Protein 6KAX (pdb70)

Nearest PDB structures (foldseek):
  7e5g-assembly1_A  TM=1.003E+00  e=6.138E-39  Homo sapiens
  6lxa-assembly1_A  TM=9.990E-01  e=8.668E-38  Homo sapiens
  7e5f-assembly1_A  TM=1.001E+00  e=3.038E-37  Homo sapiens
  6kb4-assembly1_A  TM=9.980E-01  e=2.769E-37  Homo sapiens
  2npa-assembly1_A  TM=9.719E-01  e=1.504E-35  Homo sapiens

Secondary structure (DSSP, 8-state):
-HHHHHHHHHHHHHHHHH-S--HHHHHHHHH--PPEEE-SHHHHHHHHHHHSGGGG-SGGGSPPHHHHHHHHHHHHHHHHHHHHHHHHTTSTTTTTS-HHHHHHHHHHHHHHHHHHHHGGGEETTEEEETTTTEEEEHHHHHHSPTTGGGTTHHHHHHHHHHHHT---HHHHHHHHHHHH--TTSTT-S-HHHHHHHHHHHHHHHHHHHHHH-TT-TTHHHHHHHHHHHHHHHHHHHHHHHHHHHHH-TTSPPPHHHHHHHTT--

Structure (mmCIF, N/CA/C/O backbone):
data_6KAX
#
_entry.id   6KAX
#
_cell.length_a   44.632
_cell.length_b   61.535
_cell.length_c   52.996
_cell.angle_alpha   90.00
_cell.angle_beta   106.53
_cell.angle_gamma   90.00
#
_symmetry.space_group_name_H-M   'P 1 21 1'
#
loop_
_entity.id
_entity.type
_entity.pdbx_description
1 polymer 'Peroxisome proliferator-activated receptor alpha'
2 non-polymer GLYCEROL
3 non-polymer 'PALMITIC ACID'
4 water water
#
loop_
_atom_site.group_PDB
_atom_site.id
_atom_site.type_symbol
_atom_site.label_atom_id
_atom_site.label_alt_id
_atom_site.label_comp_id
_atom_site.label_asym_id
_atom_site.label_entity_id
_atom_site.label_seq_id
_atom_site.pdbx_PDB_ins_code
_atom_site.Cartn_x
_atom_site.Cartn_y
_atom_site.Cartn_z
_atom_site.occupancy
_atom_site.B_iso_or_equiv
_atom_site.auth_seq_id
_atom_site.auth_comp_id
_atom_site.auth_asym_id
_atom_site.auth_atom_id
_atom_site.pdbx_PDB_model_num
ATOM 1 N N . THR A 1 5 ? -17.578 0.512 19.680 1.00 40.60 200 THR A N 1
ATOM 2 C CA . THR A 1 5 ? -17.784 1.520 20.716 1.00 46.04 200 THR A CA 1
ATOM 3 C C . THR A 1 5 ? -17.344 2.894 20.220 1.00 47.94 200 THR A C 1
ATOM 4 O O . THR A 1 5 ? -16.507 2.998 19.323 1.00 40.55 200 THR A O 1
ATOM 6 N N . ALA A 1 6 ? -17.916 3.946 20.812 1.00 51.54 201 ALA A N 1
ATOM 7 C CA . ALA A 1 6 ? -17.606 5.303 20.373 1.00 45.10 201 ALA A CA 1
ATOM 8 C C . ALA A 1 6 ? -16.110 5.584 20.437 1.00 35.28 201 ALA A C 1
ATOM 9 O O . ALA A 1 6 ? -15.553 6.212 19.531 1.00 32.10 201 ALA A O 1
ATOM 11 N N . ASP A 1 7 ? -15.437 5.134 21.501 1.00 34.74 202 ASP A N 1
ATOM 12 C CA . ASP A 1 7 ? -14.015 5.435 21.617 1.00 36.26 202 ASP A CA 1
ATOM 13 C C . ASP A 1 7 ? -13.196 4.707 20.553 1.00 30.18 202 ASP A C 1
ATOM 14 O O . ASP A 1 7 ? -12.293 5.298 19.962 1.00 26.04 202 ASP A O 1
ATOM 19 N N . LEU A 1 8 ? -13.523 3.445 20.260 1.00 22.87 203 LEU A N 1
ATOM 20 C CA . LEU A 1 8 ? -12.759 2.693 19.262 1.00 28.06 203 LEU A CA 1
ATOM 21 C C . LEU A 1 8 ? -13.045 3.171 17.836 1.00 31.54 203 LEU A C 1
ATOM 22 O O . LEU A 1 8 ? -12.129 3.253 16.995 1.00 23.76 203 LEU A O 1
ATOM 27 N N . LYS A 1 9 ? -14.313 3.454 17.531 1.00 23.04 204 LYS A N 1
ATOM 28 C CA . LYS A 1 9 ? -14.663 4.004 16.224 1.00 29.14 204 LYS A CA 1
ATOM 29 C C . LYS A 1 9 ? -14.047 5.379 16.028 1.00 25.18 204 LYS A C 1
ATOM 30 O O . LYS A 1 9 ? -13.582 5.720 14.926 1.00 19.87 204 LYS A O 1
ATOM 36 N N . SER A 1 10 ? -14.048 6.192 17.086 1.00 24.47 205 SER A N 1
ATOM 37 C CA . SER A 1 10 ? -13.389 7.486 17.024 1.00 22.94 205 SER A CA 1
ATOM 38 C C . SER A 1 10 ? -11.897 7.329 16.763 1.00 18.56 205 SER A C 1
ATOM 39 O O . SER A 1 10 ? -11.316 8.112 16.006 1.00 18.76 205 SER A O 1
ATOM 42 N N . LEU A 1 11 ? -11.252 6.349 17.405 1.00 17.26 206 LEU A N 1
ATOM 43 C CA . LEU A 1 11 ? -9.822 6.131 17.184 1.00 19.19 206 LEU A CA 1
ATOM 44 C C . LEU A 1 11 ? -9.537 5.756 15.737 1.00 15.48 206 LEU A C 1
ATOM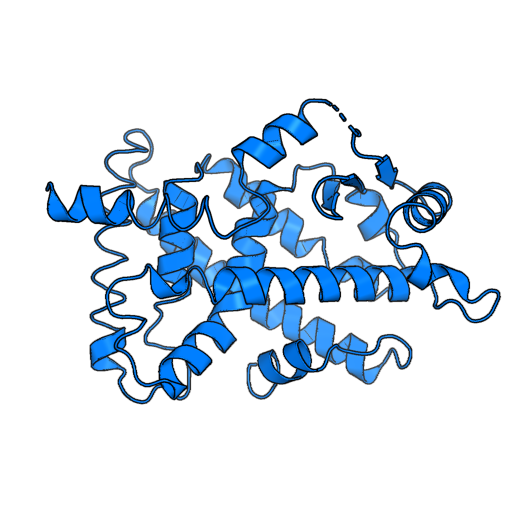 45 O O . LEU A 1 11 ? -8.579 6.262 15.123 1.00 16.04 206 LEU A O 1
ATOM 50 N N . ALA A 1 12 ? -10.369 4.895 15.167 1.00 14.38 207 ALA A N 1
ATOM 51 C CA . ALA A 1 12 ? -10.177 4.533 13.772 1.00 13.65 207 ALA A CA 1
ATOM 52 C C . ALA A 1 12 ? -10.313 5.754 12.881 1.00 13.94 207 ALA A C 1
ATOM 53 O O . ALA A 1 12 ? -9.543 5.915 11.918 1.00 14.12 207 ALA A O 1
ATOM 55 N N . LYS A 1 13 ? -11.298 6.618 13.164 1.00 15.22 208 LYS A N 1
ATOM 56 C CA . LYS A 1 13 ? -11.482 7.838 12.390 1.00 15.19 208 LYS A CA 1
ATOM 57 C C . LYS A 1 13 ? -10.301 8.783 12.550 1.00 15.22 208 LYS A C 1
ATOM 58 O O . LYS A 1 13 ? -9.858 9.393 11.568 1.00 14.86 208 LYS A O 1
ATOM 64 N N A ARG A 1 14 ? -9.800 8.934 13.775 0.50 13.94 209 ARG A N 1
ATOM 65 N N B ARG A 1 14 ? -9.744 8.896 13.756 0.50 13.72 209 ARG A N 1
ATOM 66 C CA A ARG A 1 14 ? -8.603 9.723 14.005 0.50 14.71 209 ARG A CA 1
ATOM 67 C CA B ARG A 1 14 ? -8.592 9.767 13.971 0.50 14.84 209 ARG A CA 1
ATOM 68 C C A ARG A 1 14 ? -7.492 9.275 13.067 0.50 12.43 209 ARG A C 1
ATOM 69 C C B ARG A 1 14 ? -7.377 9.272 13.197 0.50 13.36 209 ARG A C 1
ATOM 70 O O A ARG A 1 14 ? -6.949 10.073 12.298 0.50 12.87 209 ARG A O 1
ATOM 71 O O B ARG A 1 14 ? -6.560 10.066 12.704 0.50 12.87 209 ARG A O 1
ATOM 86 N N A ILE A 1 15 ? -7.143 7.986 13.122 0.50 13.71 210 ILE A N 1
ATOM 87 N N B ILE A 1 15 ? -7.215 7.954 13.132 0.50 13.64 210 ILE A N 1
ATOM 88 C CA A ILE A 1 15 ? -6.005 7.483 12.352 0.50 14.84 210 ILE A CA 1
ATOM 89 C CA B ILE A 1 15 ? -6.114 7.376 12.373 0.50 14.42 210 ILE A CA 1
ATOM 90 C C A ILE A 1 15 ? -6.247 7.638 10.848 0.50 11.94 210 ILE A C 1
ATOM 91 C C B ILE A 1 15 ? -6.285 7.693 10.901 0.50 11.73 210 ILE A C 1
ATOM 92 O O A ILE A 1 15 ? -5.325 7.968 10.089 0.50 11.51 210 ILE A O 1
ATOM 93 O O B ILE A 1 15 ? -5.356 8.157 10.223 0.50 12.20 210 ILE A O 1
ATOM 102 N N . TYR A 1 16 ? -7.478 7.427 10.388 1.00 12.54 211 TYR A N 1
ATOM 103 C CA . TYR A 1 16 ? -7.796 7.703 8.987 1.00 12.78 211 TYR A CA 1
ATOM 104 C C . TYR A 1 16 ? -7.548 9.170 8.633 1.00 12.36 211 TYR A C 1
ATOM 105 O O . TYR A 1 16 ? -6.921 9.487 7.610 1.00 12.62 211 TYR A O 1
ATOM 114 N N . GLU A 1 17 ? -8.035 10.085 9.466 1.00 13.70 212 GLU A N 1
ATOM 115 C CA . GLU A 1 17 ? -7.839 11.505 9.189 1.00 12.71 212 GLU A CA 1
ATOM 116 C C . GLU A 1 17 ? -6.366 11.881 9.205 1.00 13.74 212 GLU A C 1
ATOM 117 O O . GLU A 1 17 ? -5.921 12.674 8.369 1.00 13.94 212 GLU A O 1
ATOM 123 N N . ALA A 1 18 ? -5.578 11.293 10.096 1.00 12.97 213 ALA A N 1
ATOM 124 C CA . ALA A 1 18 ? -4.147 11.568 10.138 1.00 12.98 213 ALA A CA 1
ATOM 125 C C . ALA A 1 18 ? -3.459 11.054 8.877 1.00 12.84 213 ALA A C 1
ATOM 126 O O . ALA A 1 18 ? -2.511 11.672 8.378 1.00 13.60 213 ALA A O 1
ATOM 128 N N A TYR A 1 19 ? -3.934 9.938 8.341 0.50 11.69 214 TYR A N 1
ATOM 129 N N B TYR A 1 19 ? -3.910 9.904 8.365 0.50 11.73 214 TYR A N 1
ATOM 130 C CA A TYR A 1 19 ? -3.386 9.388 7.109 0.50 10.84 214 TYR A CA 1
ATOM 131 C CA B TYR A 1 19 ? -3.397 9.373 7.105 0.50 10.83 214 TYR A CA 1
ATOM 132 C C A TYR A 1 19 ? -3.719 10.292 5.926 0.50 11.62 214 TYR A C 1
ATOM 133 C C B TYR A 1 19 ? -3.691 10.347 5.971 0.50 11.45 214 TYR A C 1
ATOM 134 O O A TYR A 1 19 ? -2.860 10.566 5.076 0.50 11.61 214 TYR A O 1
ATOM 135 O O B TYR A 1 19 ? -2.793 10.711 5.193 0.50 11.67 214 TYR A O 1
ATOM 152 N N . LEU A 1 20 ? -4.958 10.782 5.852 1.00 12.33 215 LEU A N 1
ATOM 153 C CA . LEU A 1 20 ? -5.313 11.692 4.763 1.00 13.74 215 LEU A CA 1
ATOM 154 C C . LEU A 1 20 ? -4.528 12.990 4.836 1.00 13.46 215 LEU A C 1
ATOM 155 O O . LEU A 1 20 ? -4.197 13.579 3.795 1.00 14.46 215 LEU A O 1
ATOM 160 N N A LYS A 1 21 ? -4.254 13.483 6.041 0.50 12.80 216 LYS A N 1
ATOM 161 N N B LYS A 1 21 ? -4.192 13.445 6.041 0.50 12.91 216 LYS A N 1
ATOM 162 C CA A LYS A 1 21 ? -3.497 14.721 6.165 0.50 13.68 216 LYS A CA 1
ATOM 163 C CA B LYS A 1 21 ? -3.511 14.721 6.207 0.50 13.74 216 LYS A CA 1
ATOM 164 C C A LYS A 1 21 ? -2.044 14.532 5.758 0.50 12.00 216 LYS A C 1
ATOM 165 C C B LYS A 1 21 ? -2.005 14.626 6.003 0.50 13.63 216 LYS A C 1
ATOM 166 O O A LYS A 1 21 ? -1.488 15.357 5.029 0.50 11.01 216 LYS A O 1
ATOM 167 O O B LYS A 1 21 ? -1.364 15.633 5.680 0.50 13.21 216 LYS A O 1
ATOM 178 N N . ASN A 1 22 ? -1.412 13.453 6.206 1.00 11.62 217 ASN A N 1
ATOM 179 C CA . ASN A 1 22 ? 0.033 13.355 6.178 1.00 12.47 217 ASN A CA 1
ATOM 180 C C . ASN A 1 22 ? 0.631 12.698 4.951 1.00 11.05 217 ASN A C 1
ATOM 181 O O . ASN A 1 22 ? 1.818 12.905 4.713 1.00 13.47 217 ASN A O 1
ATOM 186 N N . PHE A 1 23 ? -0.129 11.937 4.176 1.00 10.50 218 PHE A N 1
ATOM 187 C CA . PHE A 1 23 ? 0.419 11.303 2.980 1.00 10.20 218 PHE A CA 1
ATOM 188 C C . PHE A 1 23 ? -0.020 12.090 1.760 1.00 11.34 218 PHE A C 1
ATOM 189 O O . PHE A 1 23 ? -1.203 12.377 1.596 1.00 11.53 218 PHE A O 1
ATOM 197 N N . ASN A 1 24 ? 0.932 12.390 0.871 1.00 10.43 219 ASN A N 1
ATOM 198 C CA . ASN A 1 24 ? 0.596 13.172 -0.318 1.00 10.04 219 ASN A CA 1
ATOM 199 C C . ASN A 1 24 ? -0.294 12.374 -1.239 1.00 11.88 219 ASN A C 1
ATOM 200 O O . ASN A 1 24 ? -1.077 12.951 -2.000 1.00 12.41 219 ASN A O 1
ATOM 205 N N . MET A 1 25 ? -0.167 11.048 -1.191 1.00 12.09 220 MET A N 1
ATOM 206 C CA . MET A 1 25 ? -0.921 10.146 -2.036 1.00 12.38 220 MET A CA 1
ATOM 207 C C . MET A 1 25 ? -1.843 9.317 -1.162 1.00 12.77 220 MET A C 1
ATOM 208 O O . MET A 1 25 ? -1.475 8.889 -0.053 1.00 14.73 220 MET A O 1
ATOM 213 N N . ASN A 1 26 ? -3.059 9.156 -1.626 1.00 14.34 221 ASN A N 1
ATOM 214 C CA . ASN A 1 26 ? -3.995 8.245 -0.994 1.00 15.78 221 ASN A CA 1
ATOM 215 C C . ASN A 1 26 ? -4.668 7.477 -2.112 1.00 13.59 221 ASN A C 1
ATOM 216 O O . ASN A 1 26 ? -4.483 7.773 -3.300 1.00 13.76 221 ASN A O 1
ATOM 221 N N . LYS A 1 27 ? -5.434 6.453 -1.735 1.00 13.38 222 LYS A N 1
ATOM 222 C CA . LYS A 1 27 ? -5.893 5.517 -2.748 1.00 12.65 222 LYS A CA 1
ATOM 223 C C . LYS A 1 27 ? -6.950 6.139 -3.647 1.00 11.61 222 LYS A C 1
ATOM 224 O O . LYS A 1 27 ? -6.968 5.878 -4.856 1.00 12.67 222 LYS A O 1
ATOM 230 N N . VAL A 1 28 ? -7.818 6.983 -3.085 1.00 13.18 223 VAL A N 1
ATOM 231 C CA . VAL A 1 28 ? -8.770 7.722 -3.916 1.00 16.31 223 VAL A CA 1
ATOM 232 C C . VAL A 1 28 ? -8.037 8.634 -4.901 1.00 12.63 223 VAL A C 1
ATOM 233 O O . VAL A 1 28 ? -8.338 8.642 -6.099 1.00 15.53 223 VAL A O 1
ATOM 237 N N . LYS A 1 29 ? -7.084 9.430 -4.410 1.00 13.14 224 LYS A N 1
ATOM 238 C CA . LYS A 1 29 ? -6.359 10.342 -5.290 1.00 13.10 224 LYS A CA 1
ATOM 239 C C . LYS A 1 29 ? -5.674 9.560 -6.404 1.00 14.02 224 LYS A C 1
ATOM 240 O O . LYS A 1 29 ? -5.659 9.991 -7.564 1.00 14.53 224 LYS A O 1
ATOM 246 N N . ALA A 1 30 ? -5.080 8.408 -6.063 1.00 12.14 225 ALA A N 1
ATOM 247 C CA . ALA A 1 30 ? -4.382 7.577 -7.041 1.00 11.95 225 ALA A CA 1
ATOM 248 C C . ALA A 1 30 ? -5.344 7.025 -8.076 1.00 13.30 225 ALA A C 1
ATOM 249 O O . ALA A 1 30 ? -5.041 7.011 -9.280 1.00 14.62 225 ALA A O 1
ATOM 251 N N . ARG A 1 31 ? -6.495 6.534 -7.628 1.00 14.68 226 ARG A N 1
ATOM 252 C CA . ARG A 1 31 ? -7.465 5.979 -8.567 1.00 15.68 226 ARG A CA 1
ATOM 253 C C . ARG A 1 31 ? -8.012 7.035 -9.519 1.00 15.43 226 ARG A C 1
ATOM 254 O O . ARG A 1 31 ? -8.242 6.746 -10.701 1.00 18.07 226 ARG A O 1
ATOM 262 N N . VAL A 1 32 ? -8.233 8.260 -9.044 1.00 16.07 227 VAL A N 1
ATOM 263 C CA . VAL A 1 32 ? -8.692 9.306 -9.956 1.00 18.63 227 VAL A CA 1
ATOM 264 C C . VAL A 1 32 ? -7.680 9.503 -11.074 1.00 17.53 227 VAL A C 1
ATOM 265 O O . VAL A 1 32 ? -8.041 9.579 -12.258 1.00 20.53 227 VAL A O 1
ATOM 269 N N . ILE A 1 33 ? -6.392 9.530 -10.731 1.00 16.46 228 ILE A N 1
ATOM 270 C CA . ILE A 1 33 ? -5.358 9.722 -11.740 1.00 16.50 228 ILE A CA 1
ATOM 271 C C . ILE A 1 33 ? -5.301 8.528 -12.677 1.00 17.79 228 ILE A C 1
ATOM 272 O O . ILE A 1 33 ? -5.244 8.682 -13.902 1.00 19.55 228 ILE A O 1
ATOM 277 N N . LEU A 1 34 ? -5.270 7.322 -12.117 1.00 17.51 229 LEU A N 1
ATOM 278 C CA . LEU A 1 34 ? -5.144 6.102 -12.900 1.00 17.89 229 LEU A CA 1
ATOM 279 C C . LEU A 1 34 ? -6.326 5.887 -13.834 1.00 23.44 229 LEU A C 1
ATOM 280 O O . LEU A 1 34 ? -6.169 5.216 -14.862 1.00 26.85 229 LEU A O 1
ATOM 285 N N . SER A 1 35 ? -7.489 6.462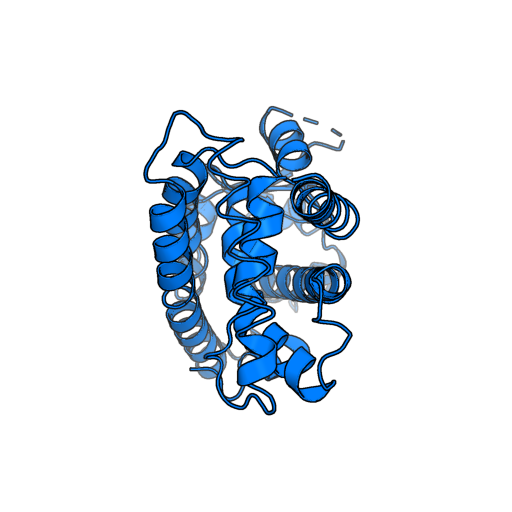 -13.526 1.00 21.95 230 SER A N 1
ATOM 286 C CA . SER A 1 35 ? -8.660 6.295 -14.381 1.00 26.27 230 SER A CA 1
ATOM 287 C C . SER A 1 35 ? -8.557 7.109 -15.662 1.00 34.86 230 SER A C 1
ATOM 288 O O . SER A 1 35 ? -9.257 6.804 -16.634 1.00 40.10 230 SER A O 1
ATOM 291 N N . GLY A 1 36 ? -7.709 8.132 -15.685 1.00 33.39 231 GLY A N 1
ATOM 292 C CA . GLY A 1 36 ? -7.620 9.028 -16.822 1.00 35.01 231 GLY A CA 1
ATOM 293 C C . GLY A 1 36 ? -8.584 10.190 -16.696 1.00 39.89 231 GLY A C 1
ATOM 294 O O . GLY A 1 36 ? -9.155 10.642 -17.687 1.00 51.66 231 GLY A O 1
ATOM 295 N N . ASN A 1 41 ? -3.023 18.482 -15.466 1.00 37.53 236 ASN A N 1
ATOM 296 C CA . ASN A 1 41 ? -1.695 17.876 -15.372 1.00 40.08 236 ASN A CA 1
ATOM 297 C C . ASN A 1 41 ? -1.768 16.345 -15.323 1.00 36.94 236 ASN A C 1
ATOM 298 O O . ASN A 1 41 ? -1.429 15.728 -14.310 1.00 36.58 236 ASN A O 1
ATOM 300 N N . PRO A 1 42 ? -2.201 15.734 -16.421 1.00 28.82 237 PRO A N 1
ATOM 301 C CA . PRO A 1 42 ? -2.279 14.266 -16.482 1.00 36.27 237 PRO A CA 1
ATOM 302 C C . PRO A 1 42 ? -0.894 13.650 -16.392 1.00 26.71 237 PRO A C 1
ATOM 303 O O . PRO A 1 42 ? 0.116 14.333 -16.635 1.00 26.73 237 PRO A O 1
ATOM 307 N N . PRO A 1 43 ? -0.798 12.369 -16.030 1.00 23.54 238 PRO A N 1
ATOM 308 C CA . PRO A 1 43 ? 0.519 11.763 -15.838 1.00 19.63 238 PRO A CA 1
ATOM 309 C C . PRO A 1 43 ? 1.194 11.470 -17.163 1.00 19.05 238 PRO A C 1
ATOM 310 O O . PRO A 1 43 ? 0.585 10.966 -18.110 1.00 26.62 238 PRO A O 1
ATOM 314 N N . PHE A 1 44 ? 2.470 11.781 -17.210 1.00 16.77 239 PHE A N 1
ATOM 315 C CA . PHE A 1 44 ? 3.252 11.439 -18.376 1.00 15.55 239 PHE A CA 1
ATOM 316 C C . PHE A 1 44 ? 3.634 9.959 -18.316 1.00 14.05 239 PHE A C 1
ATOM 317 O O . PHE A 1 44 ? 4.101 9.468 -17.273 1.00 13.47 239 PHE A O 1
ATOM 325 N N . VAL A 1 45 ? 3.427 9.243 -19.413 1.00 13.38 240 VAL A N 1
ATOM 326 C CA . VAL A 1 45 ? 3.658 7.804 -19.457 1.00 13.76 240 VAL A CA 1
ATOM 327 C C . VAL A 1 45 ? 5.112 7.530 -19.823 1.00 10.84 240 VAL A C 1
ATOM 328 O O . VAL A 1 45 ? 5.605 7.983 -20.867 1.00 13.33 240 VAL A O 1
ATOM 332 N N . ILE A 1 46 ? 5.793 6.787 -18.968 1.00 11.52 241 ILE A N 1
ATOM 333 C CA . ILE A 1 46 ? 7.182 6.398 -19.136 1.00 11.89 241 ILE A CA 1
ATOM 334 C C . ILE A 1 46 ? 7.154 4.916 -19.445 1.00 10.49 241 ILE A C 1
ATOM 335 O O . ILE A 1 46 ? 6.913 4.079 -18.557 1.00 10.79 241 ILE A O 1
ATOM 340 N N . HIS A 1 47 ? 7.401 4.575 -20.720 1.00 11.65 242 HIS A N 1
ATOM 341 C CA . HIS A 1 47 ? 7.324 3.194 -21.158 1.00 12.50 242 HIS A CA 1
ATOM 342 C C . HIS A 1 47 ? 8.583 2.743 -21.879 1.00 11.99 242 HIS A C 1
ATOM 343 O O . HIS A 1 47 ? 8.649 1.581 -22.289 1.00 12.47 242 HIS A O 1
ATOM 350 N N . ASP A 1 48 ? 9.560 3.621 -22.060 1.00 11.43 243 ASP A N 1
ATOM 351 C CA . ASP A 1 48 ? 10.773 3.308 -22.808 1.00 11.03 243 ASP A CA 1
ATOM 352 C C . ASP A 1 48 ? 11.787 4.398 -22.483 1.00 10.64 243 ASP A C 1
ATOM 353 O O . ASP A 1 48 ? 11.497 5.331 -21.732 1.00 11.53 243 ASP A O 1
ATOM 358 N N A MET A 1 49 ? 12.992 4.302 -23.059 0.50 12.03 244 MET A N 1
ATOM 359 N N B MET A 1 49 ? 12.967 4.295 -23.087 0.50 12.08 244 MET A N 1
ATOM 360 C CA A MET A 1 49 ? 14.034 5.263 -22.697 0.50 12.70 244 MET A CA 1
ATOM 361 C CA B MET A 1 49 ? 14.043 5.216 -22.762 0.50 12.71 244 MET A CA 1
ATOM 362 C C A MET A 1 49 ? 13.721 6.667 -23.204 0.50 12.71 244 MET A C 1
ATOM 363 C C B MET A 1 49 ? 13.721 6.636 -23.209 0.50 12.67 244 MET A C 1
ATOM 364 O O A MET A 1 49 ? 13.999 7.655 -22.515 0.50 12.88 244 MET A O 1
ATOM 365 O O B MET A 1 49 ? 13.979 7.597 -22.477 0.50 12.98 244 MET A O 1
ATOM 374 N N . GLU A 1 50 ? 13.166 6.793 -24.411 1.00 12.40 245 GLU A N 1
ATOM 375 C CA . GLU A 1 50 ? 12.794 8.119 -24.887 1.00 12.58 245 GLU A CA 1
ATOM 376 C C . GLU A 1 50 ? 11.867 8.813 -23.896 1.00 10.83 245 GLU A C 1
ATOM 377 O O . GLU A 1 50 ? 12.059 9.987 -23.571 1.00 11.62 245 GLU A O 1
ATOM 383 N N . THR A 1 51 ? 10.793 8.127 -23.512 1.00 10.73 246 THR A N 1
ATOM 384 C CA . THR A 1 51 ? 9.819 8.740 -22.608 1.00 11.36 246 THR A CA 1
ATOM 385 C C . THR A 1 51 ? 10.361 8.912 -21.194 1.00 10.98 246 THR A C 1
ATOM 386 O O . THR A 1 51 ? 9.999 9.894 -20.528 1.00 12.08 246 THR A O 1
ATOM 390 N N . LEU A 1 52 ? 11.230 8.019 -20.713 1.00 10.63 247 LEU A N 1
ATOM 391 C CA . LEU A 1 52 ? 11.915 8.301 -19.451 1.00 11.87 247 LEU A CA 1
ATOM 392 C C . LEU A 1 52 ? 12.644 9.632 -19.536 1.00 10.97 247 LEU A C 1
ATOM 393 O O . LEU A 1 52 ? 12.512 10.501 -18.654 1.00 11.83 247 LEU A O 1
ATOM 398 N N . CYS A 1 53 ? 13.414 9.824 -20.617 1.00 11.92 248 CYS A N 1
ATOM 399 C CA . CYS A 1 53 ? 14.258 11.015 -20.697 1.00 12.07 248 CYS A CA 1
ATOM 400 C C . CYS A 1 53 ? 13.424 12.281 -20.855 1.00 11.24 248 CYS A C 1
ATOM 401 O O . CYS A 1 53 ? 13.752 13.318 -20.260 1.00 13.45 248 CYS A O 1
ATOM 404 N N . MET A 1 54 ? 12.319 12.208 -21.589 1.00 12.14 249 MET A N 1
ATOM 405 C CA . MET A 1 54 ? 11.396 13.341 -21.664 1.00 13.23 249 MET A CA 1
ATOM 406 C C . MET A 1 54 ? 10.804 13.665 -20.294 1.00 13.27 249 MET A C 1
ATOM 407 O O . MET A 1 54 ? 10.707 14.838 -19.905 1.00 14.55 249 MET A O 1
ATOM 412 N N . ALA A 1 55 ? 10.341 12.637 -19.566 1.00 12.67 250 ALA A N 1
ATOM 413 C CA . ALA A 1 55 ? 9.753 12.860 -18.246 1.00 11.85 250 ALA A CA 1
ATOM 414 C C . ALA A 1 55 ? 10.769 13.480 -17.308 1.00 11.79 250 ALA A C 1
ATOM 415 O O . ALA A 1 55 ? 10.426 14.391 -16.532 1.00 14.27 250 ALA A O 1
ATOM 417 N N . GLU A 1 56 ? 12.014 13.003 -17.330 1.00 12.16 251 GLU A N 1
ATOM 418 C CA . GLU A 1 56 ? 13.030 13.561 -16.446 1.00 12.65 251 GLU A CA 1
ATOM 419 C C . GLU A 1 56 ? 13.251 15.044 -16.702 1.00 13.65 251 GLU A C 1
ATOM 420 O O . GLU A 1 56 ? 13.402 15.836 -15.757 1.00 13.26 251 GLU A O 1
ATOM 426 N N A LYS A 1 57 ? 13.308 15.440 -17.976 0.50 12.77 252 LYS A N 1
ATOM 427 N N B LYS A 1 57 ? 13.281 15.447 -17.974 0.50 12.75 252 LYS A N 1
ATOM 428 C CA A LYS A 1 57 ? 13.543 16.845 -18.296 0.50 15.75 252 LYS A CA 1
ATOM 429 C CA B LYS A 1 57 ? 13.548 16.848 -18.290 0.50 15.74 252 LYS A CA 1
ATOM 430 C C A LYS A 1 57 ? 12.453 17.736 -17.727 0.50 15.40 252 LYS A C 1
ATOM 431 C C B LYS A 1 57 ? 12.435 17.762 -17.805 0.50 15.41 252 LYS A C 1
ATOM 432 O O A LYS A 1 57 ? 12.725 18.882 -17.348 0.50 18.71 252 LYS A O 1
ATOM 433 O O B LYS A 1 57 ? 12.675 18.952 -17.569 0.50 17.93 252 LYS A O 1
ATOM 444 N N . THR A 1 58 ? 11.218 17.241 -17.660 1.00 13.79 253 THR A N 1
ATOM 445 C CA . THR A 1 58 ? 10.143 18.055 -17.114 1.00 15.74 253 THR A CA 1
ATOM 446 C C . THR A 1 58 ? 10.015 17.909 -15.610 1.00 15.19 253 THR A C 1
ATOM 447 O O . THR A 1 58 ? 9.798 18.908 -14.907 1.00 17.28 253 THR A O 1
ATOM 451 N N . LEU A 1 59 ? 10.131 16.697 -15.082 1.00 14.06 254 LEU A N 1
ATOM 452 C CA . LEU A 1 59 ? 9.757 16.434 -13.694 1.00 12.49 254 LEU A CA 1
ATOM 453 C C . LEU A 1 59 ? 10.913 16.407 -12.713 1.00 13.70 254 LEU A C 1
ATOM 454 O O . LEU A 1 59 ? 10.674 16.646 -11.523 1.00 15.10 254 LEU A O 1
ATOM 459 N N . VAL A 1 60 ? 12.132 16.083 -13.152 1.00 13.45 255 VAL A N 1
ATOM 460 C CA . VAL A 1 60 ? 13.302 16.045 -12.273 1.00 13.17 255 VAL A CA 1
ATOM 461 C C . VAL A 1 60 ? 14.462 16.711 -13.006 1.00 14.94 255 VAL A C 1
ATOM 462 O O . VAL A 1 60 ? 15.547 16.133 -13.151 1.00 15.38 255 VAL A O 1
ATOM 466 N N . ALA A 1 61 ? 14.229 17.936 -13.482 1.00 16.16 256 ALA A N 1
ATOM 467 C CA . ALA A 1 61 ? 15.136 18.558 -14.442 1.00 17.59 256 ALA A CA 1
ATOM 468 C C . ALA A 1 61 ? 16.579 18.598 -13.947 1.00 17.78 256 ALA A C 1
ATOM 469 O O . ALA A 1 61 ? 17.516 18.376 -14.723 1.00 18.21 256 ALA A O 1
ATOM 471 N N . LYS A 1 62 ? 16.784 18.892 -12.661 1.00 19.82 257 LYS A N 1
ATOM 472 C CA . LYS A 1 62 ? 18.152 19.019 -12.159 1.00 25.38 257 LYS A CA 1
ATOM 473 C C . LYS A 1 62 ? 18.937 17.725 -12.319 1.00 21.95 257 LYS A C 1
ATOM 474 O O . LYS A 1 62 ? 20.154 17.751 -12.544 1.00 24.96 257 LYS A O 1
ATOM 480 N N . LEU A 1 63 ? 18.262 16.583 -12.216 1.00 22.40 258 LEU A N 1
ATOM 481 C CA . LEU A 1 63 ? 18.950 15.306 -12.280 1.00 19.03 258 LEU A CA 1
ATOM 482 C C . LEU A 1 63 ? 19.529 15.019 -13.658 1.00 20.46 258 LEU A C 1
ATOM 483 O O . LEU A 1 63 ? 20.453 14.203 -13.786 1.00 20.58 258 LEU A O 1
ATOM 488 N N . VAL A 1 64 ? 19.019 15.663 -14.698 1.00 20.55 259 VAL A N 1
ATOM 489 C CA . VAL A 1 64 ? 19.489 15.400 -16.050 1.00 20.59 259 VAL A CA 1
ATOM 490 C C . VAL A 1 64 ? 20.124 16.637 -16.691 1.00 24.37 259 VAL A C 1
ATOM 491 O O . VAL A 1 64 ? 20.285 16.701 -17.910 1.00 22.27 259 VAL A O 1
ATOM 495 N N . ALA A 1 65 ? 20.514 17.610 -15.871 1.00 23.87 260 ALA A N 1
ATOM 496 C CA . ALA A 1 65 ? 21.062 18.865 -16.367 1.00 25.52 260 ALA A CA 1
ATOM 497 C C . ALA A 1 65 ? 22.587 18.863 -16.429 1.00 30.09 260 ALA A C 1
ATOM 498 O O . ALA A 1 65 ? 23.194 19.935 -16.547 1.00 32.18 260 ALA A O 1
ATOM 500 N N . ASN A 1 66 ? 23.214 17.689 -16.380 1.00 33.12 261 ASN A N 1
ATOM 501 C CA . ASN A 1 66 ? 24.661 17.568 -16.239 1.00 32.33 261 ASN A CA 1
ATOM 502 C C . ASN A 1 66 ? 25.357 17.133 -17.523 1.00 29.23 261 ASN A C 1
ATOM 503 O O . ASN A 1 66 ? 26.545 16.802 -17.486 1.00 38.30 261 ASN A O 1
ATOM 508 N N . GLY A 1 67 ? 24.652 17.107 -18.651 1.00 36.36 262 GLY A N 1
ATOM 509 C CA . GLY A 1 67 ? 25.309 16.756 -19.902 1.00 30.34 262 GLY A CA 1
ATOM 510 C C . GLY A 1 67 ? 25.824 15.331 -19.888 1.00 44.74 262 GLY A C 1
ATOM 511 O O . GLY A 1 67 ? 25.188 14.416 -19.352 1.00 39.95 262 GLY A O 1
ATOM 512 N N . ILE A 1 68 ? 26.999 15.131 -20.492 1.00 45.74 263 ILE A N 1
ATOM 513 C CA . ILE A 1 68 ? 27.620 13.814 -20.519 1.00 33.67 263 ILE A CA 1
ATOM 514 C C . ILE A 1 68 ? 27.945 13.294 -19.125 1.00 35.82 263 ILE A C 1
ATOM 515 O O . ILE A 1 68 ? 28.302 12.122 -18.977 1.00 40.81 263 ILE A O 1
ATOM 517 N N . GLN A 1 69 ? 27.828 14.139 -18.101 1.00 36.04 264 GLN A N 1
ATOM 518 C CA . GLN A 1 69 ? 28.048 13.753 -16.712 1.00 36.75 264 GLN A CA 1
ATOM 519 C C . GLN A 1 69 ? 26.795 13.203 -16.033 1.00 34.30 264 GLN A C 1
ATOM 520 O O . GLN A 1 69 ? 26.876 12.774 -14.877 1.00 30.52 264 GLN A O 1
ATOM 523 N N . ASN A 1 70 ? 25.644 13.227 -16.701 1.00 30.39 265 ASN A N 1
ATOM 524 C CA . ASN A 1 70 ? 24.464 12.570 -16.153 1.00 24.13 265 ASN A CA 1
ATOM 525 C C . ASN A 1 70 ? 24.773 11.103 -15.863 1.00 27.30 265 ASN A C 1
ATOM 526 O O . ASN A 1 70 ? 25.574 10.463 -16.552 1.00 25.52 265 ASN A O 1
ATOM 531 N N . LYS A 1 71 ? 24.133 10.570 -14.828 1.00 23.73 266 LYS A N 1
ATOM 532 C CA . LYS A 1 71 ? 24.296 9.159 -14.521 1.00 20.83 266 LYS A CA 1
ATOM 533 C C . LYS A 1 71 ? 23.510 8.305 -15.514 1.00 17.93 266 LYS A C 1
ATOM 534 O O . LYS A 1 71 ? 22.629 8.788 -16.225 1.00 19.62 266 LYS A O 1
ATOM 540 N N . GLU A 1 72 ? 23.852 7.017 -15.552 1.00 16.50 267 GLU A N 1
ATOM 541 C CA . GLU A 1 72 ? 23.128 6.017 -16.329 1.00 19.09 267 GLU A CA 1
ATOM 542 C C . GLU A 1 72 ? 21.647 6.033 -15.957 1.00 14.07 267 GLU A C 1
ATOM 543 O O . GLU A 1 72 ? 21.282 6.257 -14.801 1.00 13.88 267 GLU A O 1
ATOM 549 N N . ALA A 1 73 ? 20.777 5.753 -16.936 1.00 13.65 268 ALA A N 1
ATOM 550 C CA . ALA A 1 73 ? 19.330 5.817 -16.708 1.00 12.64 268 ALA A CA 1
ATOM 551 C C . ALA A 1 73 ? 18.917 5.021 -15.470 1.00 13.05 268 ALA A C 1
ATOM 552 O O . ALA A 1 73 ? 18.136 5.499 -14.638 1.00 12.01 268 ALA A O 1
ATOM 554 N N . GLU A 1 74 ? 19.438 3.801 -15.337 1.00 11.88 269 GLU A N 1
ATOM 555 C CA . GLU A 1 74 ? 19.055 2.943 -14.229 1.00 12.09 269 GLU A CA 1
ATOM 556 C C . GLU A 1 74 ? 19.428 3.571 -12.896 1.00 10.97 269 GLU A C 1
ATOM 557 O O . GLU A 1 74 ? 18.697 3.434 -11.899 1.00 12.28 269 GLU A O 1
ATOM 563 N N . VAL A 1 75 ? 20.586 4.228 -12.840 1.00 13.33 270 VAL A N 1
ATOM 564 C CA . VAL A 1 75 ? 21.014 4.899 -11.620 1.00 12.64 270 VAL A CA 1
ATOM 565 C C . VAL A 1 75 ? 20.136 6.109 -11.318 1.00 12.91 270 VAL A C 1
ATOM 566 O O . VAL A 1 75 ? 19.764 6.342 -10.165 1.00 12.60 270 VAL A O 1
ATOM 570 N N . ARG A 1 76 ? 19.803 6.908 -12.330 1.00 12.12 271 ARG A N 1
ATOM 571 C CA . ARG A 1 76 ? 18.849 7.999 -12.141 1.00 12.79 271 ARG A CA 1
ATOM 572 C C . ARG A 1 76 ? 17.525 7.484 -11.598 1.00 11.92 271 ARG A C 1
ATOM 573 O O . ARG A 1 76 ? 16.953 8.072 -10.674 1.00 11.89 271 ARG A O 1
ATOM 581 N N . ILE A 1 77 ? 17.030 6.378 -12.148 1.00 11.17 272 ILE A N 1
ATOM 582 C CA . ILE A 1 77 ? 15.765 5.820 -11.686 1.00 11.18 272 ILE A CA 1
ATOM 583 C C . ILE A 1 77 ? 15.884 5.413 -10.228 1.00 11.50 272 ILE A C 1
ATOM 584 O O . ILE A 1 77 ? 15.020 5.728 -9.405 1.00 10.97 272 ILE A O 1
ATOM 589 N N . PHE A 1 78 ? 16.969 4.725 -9.877 1.00 10.78 273 PHE A N 1
ATOM 590 C CA . PHE A 1 78 ? 17.140 4.313 -8.485 1.00 11.95 273 PHE A CA 1
ATOM 591 C C . PHE A 1 78 ? 17.236 5.523 -7.556 1.00 11.61 273 PHE A C 1
ATOM 592 O O . PHE A 1 78 ? 16.729 5.497 -6.420 1.00 11.62 273 PHE A O 1
ATOM 600 N N . HIS A 1 79 ? 17.873 6.604 -8.019 1.00 11.77 274 HIS A N 1
ATOM 601 C CA . HIS A 1 79 ? 17.921 7.815 -7.218 1.00 12.22 274 HIS A CA 1
ATOM 602 C C . HIS A 1 79 ? 16.520 8.351 -6.964 1.00 12.02 274 HIS A C 1
ATOM 603 O O . HIS A 1 79 ? 16.188 8.758 -5.837 1.00 12.00 274 HIS A O 1
ATOM 610 N N . CYS A 1 80 ? 15.672 8.358 -7.996 1.00 11.15 275 CYS A N 1
ATOM 611 C CA . CYS A 1 80 ? 14.305 8.817 -7.824 1.00 10.89 275 CYS A CA 1
ATOM 612 C C . CYS A 1 80 ? 13.518 7.899 -6.914 1.00 10.01 275 CYS A C 1
ATOM 613 O O . CYS A 1 80 ? 12.661 8.370 -6.156 1.00 11.19 275 CYS A O 1
ATOM 616 N N . CYS A 1 81 ? 13.777 6.588 -6.983 1.00 10.62 276 CYS A N 1
ATOM 617 C CA . CYS A 1 81 ? 13.161 5.668 -6.024 1.00 10.65 276 CYS A CA 1
ATOM 618 C C . CYS A 1 81 ? 13.508 6.074 -4.597 1.00 9.58 276 CYS A C 1
ATOM 619 O O . CYS A 1 81 ? 12.651 6.113 -3.710 1.00 10.53 276 CYS A O 1
ATOM 622 N N . GLN A 1 82 ? 14.788 6.346 -4.356 1.00 10.49 277 GLN A N 1
ATOM 623 C CA . GLN A 1 82 ? 15.235 6.685 -3.010 1.00 12.21 277 GLN A CA 1
ATOM 624 C C . GLN A 1 82 ? 14.656 8.004 -2.553 1.00 10.85 277 GLN A C 1
ATOM 625 O O . GLN A 1 82 ? 14.255 8.141 -1.390 1.00 12.26 277 GLN A O 1
ATOM 631 N N . CYS A 1 83 ? 14.603 9.000 -3.441 1.00 12.08 278 CYS A N 1
ATOM 632 C CA . CYS A 1 83 ? 14.004 10.262 -3.036 1.00 11.73 278 CYS A CA 1
ATOM 633 C C . CYS A 1 83 ? 12.563 10.079 -2.637 1.00 12.07 278 CYS A C 1
ATOM 634 O O . CYS A 1 83 ? 12.093 10.703 -1.678 1.00 12.82 278 CYS A O 1
ATOM 637 N N . THR A 1 84 ? 11.836 9.220 -3.347 1.00 11.38 279 THR A N 1
ATOM 638 C CA . THR A 1 84 ? 10.464 8.932 -2.987 1.00 11.85 279 THR A CA 1
ATOM 639 C C . THR A 1 84 ? 10.409 8.314 -1.595 1.00 11.73 279 THR A C 1
ATOM 640 O O . THR A 1 84 ? 9.592 8.716 -0.756 1.00 12.56 279 THR A O 1
ATOM 644 N N . SER A 1 85 ? 11.304 7.370 -1.303 1.00 10.39 280 SER A N 1
ATOM 645 C CA . SER A 1 85 ? 11.291 6.742 0.016 1.00 10.81 280 SER A CA 1
ATOM 646 C C . SER A 1 85 ? 11.592 7.749 1.114 1.00 9.73 280 SER A C 1
ATOM 647 O O . SER A 1 85 ? 10.939 7.742 2.161 1.00 11.09 280 SER A O 1
ATOM 650 N N . VAL A 1 86 ? 12.584 8.614 0.894 1.00 10.88 281 VAL A N 1
ATOM 651 C CA . VAL A 1 86 ? 12.897 9.648 1.880 1.00 12.33 281 VAL A CA 1
ATOM 652 C C . VAL A 1 86 ? 11.662 10.475 2.199 1.00 11.58 281 VAL A C 1
ATOM 653 O O . VAL A 1 86 ? 11.368 10.754 3.366 1.00 12.10 281 VAL A O 1
ATOM 657 N N . GLU A 1 87 ? 10.932 10.906 1.169 1.00 13.18 282 GLU A N 1
ATOM 658 C CA . GLU A 1 87 ? 9.728 11.702 1.408 1.00 13.21 282 GLU A CA 1
ATOM 659 C C . GLU A 1 87 ? 8.674 10.908 2.168 1.00 11.83 282 GLU A C 1
ATOM 660 O O . GLU A 1 87 ? 8.023 11.429 3.087 1.00 12.96 282 GLU A O 1
ATOM 666 N N . THR A 1 88 ? 8.495 9.629 1.813 1.00 12.90 283 THR A N 1
ATOM 667 C CA . THR A 1 88 ? 7.505 8.814 2.513 1.00 13.41 283 THR A CA 1
ATOM 668 C C . THR A 1 88 ? 7.903 8.574 3.966 1.00 12.69 283 THR A C 1
ATOM 669 O O . THR A 1 88 ? 7.034 8.530 4.853 1.00 13.06 283 THR A O 1
ATOM 673 N N . VAL A 1 89 ? 9.202 8.448 4.235 1.00 12.77 284 VAL A N 1
ATOM 674 C CA . VAL A 1 89 ? 9.660 8.355 5.624 1.00 13.85 284 VAL A CA 1
ATOM 675 C C . VAL A 1 89 ? 9.246 9.595 6.418 1.00 14.00 284 VAL A C 1
ATOM 676 O O . VAL A 1 89 ? 8.806 9.495 7.570 1.00 13.23 284 VAL A O 1
ATOM 680 N N . THR A 1 90 ? 9.386 10.783 5.833 1.00 14.72 285 THR A N 1
ATOM 681 C CA . THR A 1 90 ? 8.967 11.999 6.521 1.00 15.26 285 THR A CA 1
ATOM 682 C C . THR A 1 90 ? 7.475 11.980 6.811 1.00 13.33 285 THR A C 1
ATOM 683 O O . THR A 1 90 ? 7.044 12.334 7.912 1.00 13.45 285 THR A O 1
ATOM 687 N N . GLU A 1 91 ? 6.670 11.550 5.830 1.00 12.49 286 GLU A N 1
ATOM 688 C CA . GLU A 1 91 ? 5.231 11.493 6.022 1.00 12.06 286 GLU A CA 1
ATOM 689 C C . GLU A 1 91 ? 4.871 10.495 7.105 1.00 12.30 286 GLU A C 1
ATOM 690 O O . GLU A 1 91 ? 4.007 10.769 7.931 1.00 12.21 286 GLU A O 1
ATOM 696 N N . LEU A 1 92 ? 5.518 9.324 7.105 1.00 11.98 287 LEU A N 1
ATOM 697 C CA . LEU A 1 92 ? 5.223 8.293 8.094 1.00 11.59 287 LEU A CA 1
ATOM 698 C C . LEU A 1 92 ? 5.585 8.758 9.500 1.00 11.33 287 LEU A C 1
ATOM 699 O O . LEU A 1 92 ? 4.915 8.410 10.481 1.00 12.09 287 LEU A O 1
ATOM 704 N N . THR A 1 93 ? 6.669 9.518 9.611 1.00 12.94 288 THR A N 1
ATOM 705 C CA . THR A 1 93 ? 7.083 10.027 10.920 1.00 13.95 288 THR A CA 1
ATOM 706 C C . THR A 1 93 ? 6.024 10.955 11.517 1.00 13.88 288 THR A C 1
ATOM 707 O O . THR A 1 93 ? 5.737 10.898 12.722 1.00 15.46 288 THR A O 1
ATOM 711 N N A GLU A 1 94 ? 5.436 11.821 10.691 0.50 15.32 289 GLU A N 1
ATOM 712 N N B GLU A 1 94 ? 5.422 11.814 10.699 0.50 15.35 289 GLU A N 1
ATOM 713 C CA A GLU A 1 94 ? 4.367 12.689 11.180 0.50 15.31 289 GLU A CA 1
ATOM 714 C CA B GLU A 1 94 ? 4.367 12.673 11.234 0.50 15.35 289 GLU A CA 1
ATOM 715 C C A GLU A 1 94 ? 3.098 11.900 11.484 0.50 16.08 289 GLU A C 1
ATOM 716 C C B GLU A 1 94 ? 3.082 11.895 11.495 0.50 16.08 289 GLU A C 1
ATOM 717 O O A GLU A 1 94 ? 2.457 12.114 12.519 0.50 16.46 289 GLU A O 1
ATOM 718 O O B GLU A 1 94 ? 2.407 12.121 12.506 0.50 16.45 289 GLU A O 1
ATOM 729 N N . PHE A 1 95 ? 2.728 10.974 10.595 1.00 14.41 290 PHE A N 1
ATOM 730 C CA . PHE A 1 95 ? 1.567 10.132 10.810 1.00 12.38 290 PHE A CA 1
ATOM 731 C C . PHE A 1 95 ? 1.620 9.414 12.158 1.00 13.56 290 PHE A C 1
ATOM 732 O O . PHE A 1 95 ? 0.596 9.278 12.840 1.00 14.46 290 PHE A O 1
ATOM 740 N N . ALA A 1 96 ? 2.794 8.885 12.524 1.00 14.35 291 ALA A N 1
ATOM 741 C CA . ALA A 1 96 ? 2.903 8.051 13.726 1.00 13.28 291 ALA A CA 1
ATOM 742 C C . ALA A 1 96 ? 2.454 8.767 15.012 1.00 14.02 291 ALA A C 1
ATOM 743 O O . ALA A 1 96 ? 2.023 8.111 15.978 1.00 15.39 291 ALA A O 1
ATOM 745 N N . LYS A 1 97 ? 2.485 10.092 15.014 1.00 16.58 292 LYS A N 1
ATOM 746 C CA . LYS A 1 97 ? 2.037 10.858 16.170 1.00 15.64 292 LYS A CA 1
ATOM 747 C C . LYS A 1 97 ? 0.556 10.664 16.458 1.00 15.52 292 LYS A C 1
ATOM 748 O O . LYS A 1 97 ? 0.120 10.938 17.588 1.00 17.63 292 LYS A O 1
ATOM 754 N N . ALA A 1 98 ? -0.240 10.212 15.480 1.00 14.73 293 ALA A N 1
ATOM 755 C CA . ALA A 1 98 ? -1.665 10.030 15.689 1.00 17.76 293 ALA A CA 1
ATOM 756 C C . ALA A 1 98 ? -1.963 8.719 16.403 1.00 18.90 293 ALA A C 1
ATOM 757 O O . ALA A 1 98 ? -3.091 8.515 16.866 1.00 19.56 293 ALA A O 1
ATOM 759 N N . ILE A 1 99 ? -0.987 7.822 16.482 1.00 16.19 294 ILE A N 1
ATOM 760 C CA . ILE A 1 99 ? -1.183 6.496 17.061 1.00 16.01 294 ILE A CA 1
ATOM 761 C C . ILE A 1 99 ? -1.161 6.606 18.581 1.00 13.49 294 ILE A C 1
ATOM 762 O O . ILE A 1 99 ? -0.144 7.018 19.156 1.00 15.28 294 ILE A O 1
ATOM 767 N N . PRO A 1 100 ? -2.232 6.190 19.282 1.00 16.73 295 PRO A N 1
ATOM 768 C CA . PRO A 1 100 ? -2.256 6.332 20.741 1.00 20.88 295 PRO A CA 1
ATOM 769 C C . PRO A 1 100 ? -1.064 5.658 21.382 1.00 14.69 295 PRO A C 1
ATOM 770 O O . PRO A 1 100 ? -0.816 4.465 21.146 1.00 18.01 295 PRO A O 1
ATOM 774 N N . GLY A 1 101 ? -0.309 6.421 22.164 1.00 16.20 296 GLY A N 1
ATOM 775 C CA . GLY A 1 101 ? 0.820 5.905 22.891 1.00 18.81 296 GLY A CA 1
ATOM 776 C C . GLY A 1 101 ? 2.159 6.099 22.216 1.00 14.72 296 GLY A C 1
ATOM 777 O O . GLY A 1 101 ? 3.190 6.013 22.886 1.00 15.83 296 GLY A O 1
ATOM 778 N N . PHE A 1 102 ? 2.174 6.325 20.895 1.00 15.75 297 PHE A N 1
ATOM 779 C CA . PHE A 1 102 ? 3.433 6.440 20.161 1.00 15.83 297 PHE A CA 1
ATOM 780 C C . PHE A 1 102 ? 4.248 7.633 20.639 1.00 14.61 297 PHE A C 1
ATOM 781 O O . PHE A 1 102 ? 5.430 7.487 20.954 1.00 15.17 297 PHE A O 1
ATOM 789 N N . ALA A 1 103 ? 3.638 8.826 20.676 1.00 16.68 298 ALA A N 1
ATOM 790 C CA . ALA A 1 103 ? 4.341 10.018 21.147 1.00 18.58 298 ALA A CA 1
ATOM 791 C C . ALA A 1 103 ? 4.677 9.948 22.635 1.00 20.15 298 ALA A C 1
ATOM 792 O O . ALA A 1 103 ? 5.517 10.723 23.102 1.00 20.50 298 ALA A O 1
ATOM 794 N N . ASN A 1 104 ? 4.050 9.043 23.385 1.00 17.77 299 ASN A N 1
ATOM 795 C CA . ASN A 1 104 ? 4.397 8.873 24.789 1.00 16.52 299 ASN A CA 1
ATOM 796 C C . ASN A 1 104 ? 5.578 7.942 24.989 1.00 19.92 299 ASN A C 1
ATOM 797 O O . ASN A 1 104 ? 6.083 7.829 26.115 1.00 21.04 299 ASN A O 1
ATOM 802 N N . LEU A 1 105 ? 6.015 7.255 23.933 1.00 18.98 300 LEU A N 1
ATOM 803 C CA . LEU A 1 105 ? 7.145 6.358 24.038 1.00 16.81 300 LEU A CA 1
ATOM 804 C C . LEU A 1 105 ? 8.442 7.143 24.165 1.00 17.09 300 LEU A C 1
ATOM 805 O O . LEU A 1 105 ? 8.550 8.297 23.740 1.00 16.86 300 LEU A O 1
ATOM 810 N N . ASP A 1 106 ? 9.446 6.484 24.739 1.00 19.35 301 ASP A N 1
ATOM 811 C CA . ASP A 1 106 ? 10.789 7.033 24.722 1.00 19.56 301 ASP A CA 1
ATOM 812 C C . ASP A 1 106 ? 11.204 7.354 23.290 1.00 19.08 301 ASP A C 1
ATOM 813 O O . ASP A 1 106 ? 10.929 6.589 22.358 1.00 18.28 301 ASP A O 1
ATOM 818 N N . LEU A 1 107 ? 11.881 8.494 23.129 1.00 20.69 302 LEU A N 1
ATOM 819 C CA . LEU A 1 107 ? 12.294 8.950 21.804 1.00 23.30 302 LEU A CA 1
ATOM 820 C C . LEU A 1 107 ? 13.068 7.878 21.052 1.00 24.56 302 LEU A C 1
ATOM 821 O O . LEU A 1 107 ? 12.917 7.730 19.834 1.00 21.99 302 LEU A O 1
ATOM 826 N N . ASN A 1 108 ? 13.910 7.118 21.754 1.00 22.83 303 ASN A N 1
ATOM 827 C CA . ASN A 1 108 ? 14.697 6.090 21.084 1.00 25.00 303 ASN A CA 1
ATOM 828 C C . ASN A 1 108 ? 13.819 4.955 20.574 1.00 22.92 303 ASN A C 1
ATOM 829 O O . ASN A 1 108 ? 14.100 4.375 19.518 1.00 22.12 303 ASN A O 1
ATOM 834 N N . ASP A 1 109 ? 12.763 4.608 21.321 1.00 18.92 304 ASP A N 1
ATOM 835 C CA . ASP A 1 109 ? 11.841 3.584 20.854 1.00 16.77 304 ASP A CA 1
ATOM 836 C C . ASP A 1 109 ? 11.060 4.072 19.640 1.00 14.47 304 ASP A C 1
ATOM 837 O O . ASP A 1 109 ? 10.813 3.294 18.711 1.00 15.20 304 ASP A O 1
ATOM 842 N N . GLN A 1 110 ? 10.654 5.344 19.632 1.00 13.62 305 GLN A N 1
ATOM 843 C CA . GLN A 1 110 ? 10.015 5.887 18.422 1.00 13.57 305 GLN A CA 1
ATOM 844 C C . GLN A 1 110 ? 10.919 5.718 17.202 1.00 15.30 305 GLN A C 1
ATOM 845 O O . GLN A 1 110 ? 10.457 5.335 16.113 1.00 15.09 305 GLN A O 1
ATOM 851 N N . VAL A 1 111 ? 12.211 6.001 17.366 1.00 15.24 306 VAL A N 1
ATOM 852 C CA . VAL A 1 111 ? 13.154 5.853 16.258 1.00 16.40 306 VAL A CA 1
ATOM 853 C C . VAL A 1 111 ? 13.225 4.404 15.803 1.00 17.22 306 VAL A C 1
ATOM 854 O O . VAL A 1 111 ? 13.201 4.116 14.602 1.00 17.13 306 VAL A O 1
ATOM 858 N N . THR A 1 112 ? 13.368 3.471 16.746 1.00 16.29 307 THR A N 1
ATOM 859 C CA . THR A 1 112 ? 13.469 2.061 16.395 1.00 17.22 307 THR A CA 1
ATOM 860 C C . THR A 1 112 ? 12.227 1.575 15.665 1.00 17.81 307 THR A C 1
ATOM 861 O O . THR A 1 112 ? 12.330 0.828 14.682 1.00 15.46 307 THR A O 1
ATOM 865 N N . LEU A 1 113 ? 11.038 1.967 16.130 1.00 13.93 308 LEU A N 1
ATOM 866 C CA . LEU A 1 113 ? 9.829 1.503 15.466 1.00 12.94 308 LEU A CA 1
ATOM 867 C C . LEU A 1 113 ? 9.763 2.026 14.042 1.00 13.22 308 LEU A C 1
ATOM 868 O O . LEU A 1 113 ? 9.409 1.289 13.117 1.00 13.40 308 LEU A O 1
ATOM 873 N N . LEU A 1 114 ? 10.105 3.286 13.862 1.00 12.23 309 LEU A N 1
ATOM 874 C CA . LEU A 1 114 ? 10.080 3.838 12.519 1.00 13.03 309 LEU A CA 1
ATOM 875 C C . LEU A 1 114 ? 11.148 3.186 11.645 1.00 14.72 309 LEU A C 1
ATOM 876 O O . LEU A 1 114 ? 10.908 2.897 10.465 1.00 13.78 309 LEU A O 1
ATOM 881 N N . LYS A 1 115 ? 12.339 2.947 12.197 1.00 15.13 310 LYS A N 1
ATOM 882 C CA . LYS A 1 115 ? 13.416 2.338 11.416 1.00 14.82 310 LYS A CA 1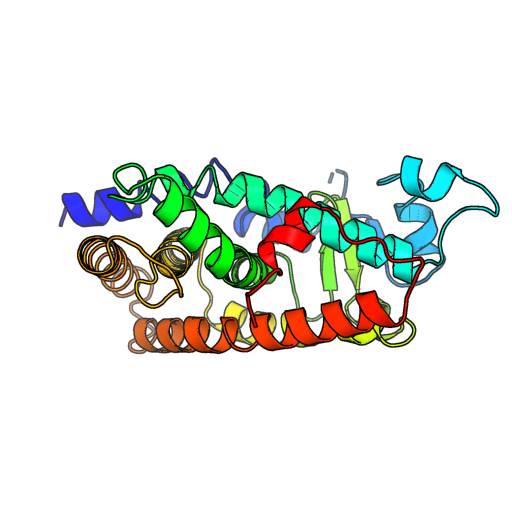
ATOM 883 C C . LYS A 1 115 ? 12.976 1.028 10.778 1.00 17.46 310 LYS A C 1
ATOM 884 O O . LYS A 1 115 ? 13.209 0.803 9.586 1.00 14.71 310 LYS A O 1
ATOM 890 N N . TYR A 1 116 ? 12.382 0.128 11.563 1.00 15.18 311 TYR A N 1
ATOM 891 C CA . TYR A 1 116 ? 11.977 -1.184 11.075 1.00 17.69 311 TYR A CA 1
ATOM 892 C C . TYR A 1 116 ? 10.632 -1.185 10.371 1.00 13.89 311 TYR A C 1
ATOM 893 O O . TYR A 1 116 ? 10.388 -2.045 9.509 1.00 22.33 311 TYR A O 1
ATOM 902 N N . GLY A 1 117 ? 9.778 -0.206 10.658 1.00 12.46 312 GLY A N 1
ATOM 903 C CA . GLY A 1 117 ? 8.462 -0.190 10.091 1.00 11.14 312 GLY A CA 1
ATOM 904 C C . GLY A 1 117 ? 8.386 0.529 8.753 1.00 9.85 312 GLY A C 1
ATOM 905 O O . GLY A 1 117 ? 7.500 0.206 7.969 1.00 11.81 312 GLY A O 1
ATOM 906 N N . VAL A 1 118 ? 9.247 1.520 8.496 1.00 10.97 313 VAL A N 1
ATOM 907 C CA . VAL A 1 118 ? 8.974 2.405 7.352 1.00 11.28 313 VAL A CA 1
ATOM 908 C C . VAL A 1 118 ? 8.914 1.656 6.027 1.00 10.21 313 VAL A C 1
ATOM 909 O O . VAL A 1 118 ? 8.024 1.926 5.225 1.00 10.05 313 VAL A O 1
ATOM 913 N N . TYR A 1 119 ? 9.857 0.743 5.753 1.00 10.96 314 TYR A N 1
ATOM 914 C CA . TYR A 1 119 ? 9.822 0.084 4.443 1.00 10.65 314 TYR A CA 1
ATOM 915 C C . TYR A 1 119 ? 8.646 -0.876 4.326 1.00 10.16 314 TYR A C 1
ATOM 916 O O . TYR A 1 119 ? 8.095 -1.034 3.236 1.00 10.33 314 TYR A O 1
ATOM 925 N N . GLU A 1 120 ? 8.235 -1.511 5.423 1.00 9.35 315 GLU A N 1
ATOM 926 C CA . GLU A 1 120 ? 7.045 -2.332 5.357 1.00 9.28 315 GLU A CA 1
ATOM 927 C C . GLU A 1 120 ? 5.860 -1.472 4.976 1.00 9.50 315 GLU A C 1
ATOM 928 O O . GLU A 1 120 ? 5.041 -1.838 4.131 1.00 10.21 315 GLU A O 1
ATOM 934 N N . ALA A 1 121 ? 5.735 -0.321 5.648 1.00 9.79 316 ALA A N 1
ATOM 935 C CA . ALA A 1 121 ? 4.662 0.616 5.332 1.00 10.71 316 ALA A CA 1
ATOM 936 C C . ALA A 1 121 ? 4.782 1.143 3.910 1.00 9.92 316 ALA A C 1
ATOM 937 O O . ALA A 1 121 ? 3.779 1.266 3.211 1.00 10.73 316 ALA A O 1
ATOM 939 N N . ILE A 1 122 ? 6.000 1.477 3.477 1.00 9.50 317 ILE A N 1
ATOM 940 C CA . ILE A 1 122 ? 6.183 1.980 2.115 1.00 9.30 317 ILE A CA 1
ATOM 941 C C . ILE A 1 122 ? 5.644 0.986 1.100 1.00 9.35 317 ILE A C 1
ATOM 942 O O . ILE A 1 122 ? 4.891 1.356 0.195 1.00 9.99 317 ILE A O 1
ATOM 947 N N . PHE A 1 123 ? 6.020 -0.290 1.232 1.00 9.64 318 PHE A N 1
ATOM 948 C CA . PHE A 1 123 ? 5.583 -1.257 0.226 1.00 9.44 318 PHE A CA 1
ATOM 949 C C . PHE A 1 123 ? 4.092 -1.559 0.329 1.00 9.92 318 PHE A C 1
ATOM 950 O O . PHE A 1 123 ? 3.430 -1.808 -0.692 1.00 9.55 318 PHE A O 1
ATOM 958 N N . ALA A 1 124 ? 3.526 -1.492 1.538 1.00 9.20 319 ALA A N 1
ATOM 959 C CA . ALA A 1 124 ? 2.076 -1.635 1.634 1.00 10.20 319 ALA A CA 1
ATOM 960 C C . ALA A 1 124 ? 1.366 -0.508 0.887 1.00 9.31 319 ALA A C 1
ATOM 961 O O . ALA A 1 124 ? 0.450 -0.759 0.097 1.00 9.69 319 ALA A O 1
ATOM 963 N N . MET A 1 125 ? 1.764 0.748 1.156 1.00 9.85 320 MET A N 1
ATOM 964 C CA . MET A 1 125 ? 1.128 1.896 0.525 1.00 10.09 320 MET A CA 1
ATOM 965 C C . MET A 1 125 ? 1.425 1.999 -0.957 1.00 11.13 320 MET A C 1
ATOM 966 O O . MET A 1 125 ? 0.596 2.526 -1.707 1.00 11.21 320 MET A O 1
ATOM 971 N N . LEU A 1 126 ? 2.579 1.504 -1.395 1.00 9.94 321 LEU A N 1
ATOM 972 C CA . LEU A 1 126 ? 2.885 1.550 -2.810 1.00 10.50 321 LEU A CA 1
ATOM 973 C C . LEU A 1 126 ? 1.834 0.820 -3.630 1.00 9.48 321 LEU A C 1
ATOM 974 O O . LEU A 1 126 ? 1.546 1.199 -4.767 1.00 10.12 321 LEU A O 1
ATOM 979 N N . SER A 1 127 ? 1.217 -0.211 -3.058 1.00 9.21 322 SER A N 1
ATOM 980 C CA . SER A 1 127 ? 0.170 -0.918 -3.772 1.00 9.42 322 SER A CA 1
ATOM 981 C C . SER A 1 127 ? -0.907 0.022 -4.269 1.00 9.67 322 SER A C 1
ATOM 982 O O . SER A 1 127 ? -1.503 -0.224 -5.311 1.00 10.33 322 SER A O 1
ATOM 985 N N . SER A 1 128 ? -1.198 1.075 -3.509 1.00 9.65 323 SER A N 1
ATOM 986 C CA . SER A 1 128 ? -2.278 1.989 -3.876 1.00 10.45 323 SER A CA 1
ATOM 987 C C . SER A 1 128 ? -2.006 2.712 -5.186 1.00 10.35 323 SER A C 1
ATOM 988 O O . SER A 1 128 ? -2.961 3.154 -5.838 1.00 12.22 323 SER A O 1
ATOM 991 N N . VAL A 1 129 ? -0.735 2.885 -5.565 1.00 9.37 324 VAL A N 1
ATOM 992 C CA . VAL A 1 129 ? -0.375 3.576 -6.806 1.00 10.20 324 VAL A CA 1
ATOM 993 C C . VAL A 1 129 ? -0.006 2.604 -7.919 1.00 9.51 324 VAL A C 1
ATOM 994 O O . VAL A 1 129 ? 0.450 3.040 -8.992 1.00 10.95 324 VAL A O 1
ATOM 998 N N . MET A 1 130 ? -0.188 1.302 -7.708 1.00 9.12 325 MET A N 1
ATOM 999 C CA . MET A 1 130 ? 0.187 0.283 -8.676 1.00 10.38 325 MET A CA 1
ATOM 1000 C C . MET A 1 130 ? -1.047 -0.372 -9.263 1.00 10.43 325 MET A C 1
ATOM 1001 O O . MET A 1 130 ? -2.007 -0.666 -8.545 1.00 11.50 325 MET A O 1
ATOM 1006 N N . ASN A 1 131 ? -0.996 -0.637 -10.558 1.00 10.33 326 ASN A N 1
ATOM 1007 C CA . ASN A 1 131 ? -1.892 -1.596 -11.188 1.00 11.80 326 ASN A CA 1
ATOM 1008 C C . ASN A 1 131 ? -1.025 -2.613 -11.919 1.00 11.00 326 ASN A C 1
ATOM 1009 O O . ASN A 1 131 ? 0.206 -2.569 -11.857 1.00 11.16 326 ASN A O 1
ATOM 1014 N N . LYS A 1 132 ? -1.670 -3.548 -12.622 1.00 11.90 327 LYS A N 1
ATOM 1015 C CA . LYS A 1 132 ? -0.903 -4.629 -13.226 1.00 12.51 327 LYS A CA 1
ATOM 1016 C C . LYS A 1 132 ? 0.025 -4.135 -14.321 1.00 13.22 327 LYS A C 1
ATOM 1017 O O . LYS A 1 132 ? 0.943 -4.875 -14.710 1.00 13.76 327 LYS A O 1
ATOM 1023 N N . ASP A 1 133 ? -0.173 -2.913 -14.814 1.00 11.13 328 ASP A N 1
ATOM 1024 C CA . ASP A 1 133 ? 0.610 -2.395 -15.925 1.00 12.30 328 ASP A CA 1
ATOM 1025 C C . ASP A 1 133 ? 1.674 -1.385 -15.527 1.00 10.67 328 ASP A C 1
ATOM 1026 O O . ASP A 1 133 ? 2.538 -1.075 -16.355 1.00 10.63 328 ASP A O 1
ATOM 1031 N N . GLY A 1 134 ? 1.624 -0.832 -14.321 1.00 10.43 329 GLY A N 1
ATOM 1032 C CA . GLY A 1 134 ? 2.581 0.202 -13.981 1.00 10.53 329 GLY A CA 1
ATOM 1033 C C . GLY A 1 134 ? 2.205 0.903 -12.692 1.00 9.03 329 GLY A C 1
ATOM 1034 O O . GLY A 1 134 ? 1.342 0.438 -11.928 1.00 9.73 329 GLY A O 1
ATOM 1035 N N . MET A 1 135 ? 2.877 2.027 -12.440 1.00 9.40 330 MET A N 1
ATOM 1036 C CA . MET A 1 135 ? 2.675 2.704 -11.166 1.00 9.48 330 MET A CA 1
ATOM 1037 C C . MET A 1 135 ? 2.834 4.212 -11.313 1.00 8.74 330 MET A C 1
ATOM 1038 O O . MET A 1 135 ? 3.588 4.704 -12.163 1.00 9.44 330 MET A O 1
ATOM 1043 N N . LEU A 1 136 ? 2.134 4.949 -10.442 1.00 9.13 331 LEU A N 1
ATOM 1044 C CA . LEU A 1 136 ? 2.307 6.398 -10.406 1.00 9.83 331 LEU A CA 1
ATOM 1045 C C . LEU A 1 136 ? 3.612 6.762 -9.734 1.00 11.30 331 LEU A C 1
ATOM 1046 O O . LEU A 1 136 ? 3.999 6.151 -8.728 1.00 14.88 331 LEU A O 1
ATOM 1051 N N . VAL A 1 137 ? 4.241 7.824 -10.233 1.00 10.15 332 VAL A N 1
ATOM 1052 C CA . VAL A 1 137 ? 5.467 8.344 -9.651 1.00 10.45 332 VAL A CA 1
ATOM 1053 C C . VAL A 1 137 ? 5.418 9.862 -9.668 1.00 9.32 332 VAL A C 1
ATOM 1054 O O . VAL A 1 137 ? 4.610 10.473 -10.369 1.00 10.31 332 VAL A O 1
ATOM 1058 N N . ALA A 1 138 ? 6.367 10.454 -8.965 1.00 10.16 333 ALA A N 1
ATOM 1059 C CA . ALA A 1 138 ? 6.583 11.895 -9.026 1.00 10.42 333 ALA A CA 1
ATOM 1060 C C . ALA A 1 138 ? 5.312 12.655 -8.670 1.00 9.59 333 ALA A C 1
ATOM 1061 O O . ALA A 1 138 ? 4.817 13.465 -9.443 1.00 10.07 333 ALA A O 1
ATOM 1063 N N . TYR A 1 139 ? 4.777 12.361 -7.487 1.00 9.82 334 TYR A N 1
ATOM 1064 C CA 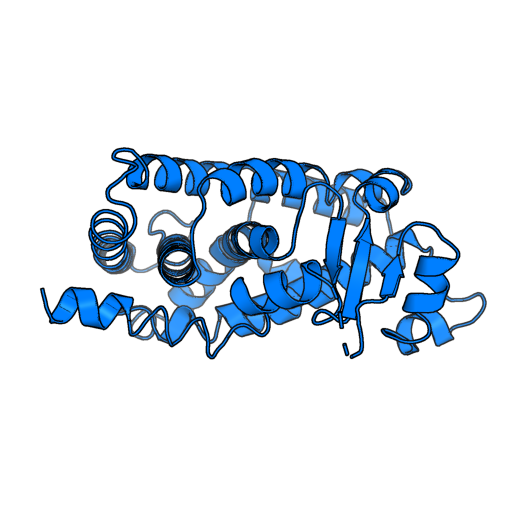. TYR A 1 139 ? 3.628 13.103 -6.971 1.00 10.70 334 TYR A CA 1
ATOM 1065 C C . TYR A 1 139 ? 2.440 13.003 -7.909 1.00 9.85 334 TYR A C 1
ATOM 1066 O O . TYR A 1 139 ? 1.709 13.978 -8.122 1.00 10.78 334 TYR A O 1
ATOM 1075 N N . GLY A 1 140 ? 2.272 11.830 -8.523 1.00 10.91 335 GLY A N 1
ATOM 1076 C CA . GLY A 1 140 ? 1.153 11.576 -9.403 1.00 11.35 335 GLY A CA 1
ATOM 1077 C C . GLY A 1 140 ? 1.286 12.105 -10.805 1.00 10.74 335 GLY A C 1
ATOM 1078 O O . GLY A 1 140 ? 0.316 12.028 -11.563 1.00 12.47 335 GLY A O 1
ATOM 1079 N N . ASN A 1 141 ? 2.444 12.632 -11.167 1.00 10.38 336 ASN A N 1
ATOM 1080 C CA . ASN A 1 141 ? 2.635 13.252 -12.473 1.00 11.24 336 ASN A CA 1
ATOM 1081 C C . ASN A 1 141 ? 3.295 12.353 -13.499 1.00 12.99 336 ASN A C 1
ATOM 1082 O O . ASN A 1 141 ? 3.415 12.767 -14.660 1.00 13.98 336 ASN A O 1
ATOM 1087 N N . GLY A 1 142 ? 3.718 11.146 -13.125 1.00 10.98 337 GLY A N 1
ATOM 1088 C CA . GLY A 1 142 ? 4.196 10.182 -14.089 1.00 10.64 337 GLY A CA 1
ATOM 1089 C C . GLY A 1 142 ? 3.538 8.843 -13.840 1.00 9.67 337 GLY A C 1
ATOM 1090 O O . GLY A 1 142 ? 3.084 8.540 -12.738 1.00 9.84 337 GLY A O 1
ATOM 1091 N N . PHE A 1 143 ? 3.496 8.031 -14.887 1.00 10.50 338 PHE A N 1
ATOM 1092 C CA . PHE A 1 143 ? 3.075 6.637 -14.793 1.00 9.82 338 PHE A CA 1
ATOM 1093 C C . PHE A 1 143 ? 4.167 5.836 -15.478 1.00 9.17 338 PHE A C 1
ATOM 1094 O O . PHE A 1 143 ? 4.371 5.972 -16.691 1.00 10.44 338 PHE A O 1
ATOM 1102 N N . ILE A 1 144 ? 4.891 5.015 -14.723 1.00 9.43 339 ILE A N 1
ATOM 1103 C CA . ILE A 1 144 ? 5.998 4.241 -15.292 1.00 9.73 339 ILE A CA 1
ATOM 1104 C C . ILE A 1 144 ? 5.541 2.804 -15.433 1.00 9.30 339 ILE A C 1
ATOM 1105 O O . ILE A 1 144 ? 4.947 2.237 -14.511 1.00 9.30 339 ILE A O 1
ATOM 1110 N N . THR A 1 145 ? 5.811 2.203 -16.586 1.00 9.33 340 THR A N 1
ATOM 1111 C CA . THR A 1 145 ? 5.262 0.881 -16.824 1.00 10.13 340 THR A CA 1
ATOM 1112 C C . THR A 1 145 ? 6.069 -0.211 -16.144 1.00 8.76 340 THR A C 1
ATOM 1113 O O . THR A 1 145 ? 7.285 -0.133 -15.968 1.00 9.26 340 THR A O 1
ATOM 1117 N N . ARG A 1 146 ? 5.336 -1.241 -15.745 1.00 9.14 341 ARG A N 1
ATOM 1118 C CA . ARG A 1 146 ? 5.940 -2.412 -15.135 1.00 9.40 341 ARG A CA 1
ATOM 1119 C C . ARG A 1 146 ? 6.921 -3.064 -16.097 1.00 9.97 341 ARG A C 1
ATOM 1120 O O . ARG A 1 146 ? 8.011 -3.500 -15.703 1.00 10.66 341 ARG A O 1
ATOM 1128 N N . GLU A 1 147 ? 6.557 -3.136 -17.377 1.00 10.03 342 GLU A N 1
ATOM 1129 C CA . GLU A 1 147 ? 7.446 -3.736 -18.366 1.00 10.77 342 GLU A CA 1
ATOM 1130 C C . GLU A 1 147 ? 8.709 -2.910 -18.556 1.00 10.54 342 GLU A C 1
ATOM 1131 O O . GLU A 1 147 ? 9.800 -3.468 -18.735 1.00 11.06 342 GLU A O 1
ATOM 1137 N N . PHE A 1 148 ? 8.602 -1.573 -18.527 1.00 10.17 343 PHE A N 1
ATOM 1138 C CA . PHE A 1 148 ? 9.811 -0.771 -18.643 1.00 10.29 343 PHE A CA 1
ATOM 1139 C C . PHE A 1 148 ? 10.744 -1.045 -17.474 1.00 9.25 343 PHE A C 1
ATOM 1140 O O . PHE A 1 148 ? 11.959 -1.203 -17.653 1.00 10.96 343 PHE A O 1
ATOM 1148 N N . LEU A 1 149 ? 10.204 -1.128 -16.263 1.00 10.31 344 LEU A N 1
ATOM 1149 C CA . LEU A 1 149 ? 11.060 -1.402 -15.113 1.00 9.51 344 LEU A CA 1
ATOM 1150 C C . LEU A 1 149 ? 11.721 -2.772 -15.222 1.00 10.89 344 LEU A C 1
ATOM 1151 O O . LEU A 1 149 ? 12.889 -2.932 -14.866 1.00 11.98 344 LEU A O 1
ATOM 1156 N N . LYS A 1 150 ? 10.994 -3.767 -15.742 1.00 10.99 345 LYS A N 1
ATOM 1157 C CA . LYS A 1 150 ? 11.575 -5.095 -15.973 1.00 13.93 345 LYS A CA 1
ATOM 1158 C C . LYS A 1 150 ? 12.660 -5.083 -17.034 1.00 12.48 345 LYS A C 1
ATOM 1159 O O . LYS A 1 150 ? 13.504 -5.992 -17.055 1.00 14.74 345 LYS A O 1
ATOM 1165 N N . SER A 1 151 ? 12.663 -4.094 -17.902 1.00 11.51 346 SER A N 1
ATOM 1166 C CA . SER A 1 151 ? 13.597 -4.057 -19.017 1.00 13.06 346 SER A CA 1
ATOM 1167 C C . SER A 1 151 ? 14.953 -3.468 -18.639 1.00 14.35 346 SER A C 1
ATOM 1168 O O . SER A 1 151 ? 15.892 -3.536 -19.452 1.00 16.06 346 SER A O 1
ATOM 1171 N N . LEU A 1 152 ? 15.073 -2.877 -17.452 1.00 12.85 347 LEU A N 1
ATOM 1172 C CA . LEU A 1 152 ? 16.306 -2.228 -17.036 1.00 13.00 347 LEU A CA 1
ATOM 1173 C C . LEU A 1 152 ? 17.414 -3.261 -16.902 1.00 12.80 347 LEU A C 1
ATOM 1174 O O . LEU A 1 152 ? 17.157 -4.437 -16.680 1.00 14.26 347 LEU A O 1
ATOM 1179 N N . ARG A 1 153 ? 18.661 -2.812 -16.992 1.00 13.38 348 ARG A N 1
ATOM 1180 C CA . ARG A 1 153 ? 19.742 -3.766 -16.783 1.00 15.44 348 ARG A CA 1
ATOM 1181 C C . ARG A 1 153 ? 19.745 -4.274 -15.340 1.00 14.21 348 ARG A C 1
ATOM 1182 O O . ARG A 1 153 ? 19.348 -3.573 -14.390 1.00 13.99 348 ARG A O 1
ATOM 1190 N N . LYS A 1 154 ? 20.179 -5.520 -15.184 1.00 14.11 349 LYS A N 1
ATOM 1191 C CA . LYS A 1 154 ? 20.396 -6.072 -13.854 1.00 15.20 349 LYS A CA 1
ATOM 1192 C C . LYS A 1 154 ? 21.414 -5.212 -13.114 1.00 17.58 349 LYS A C 1
ATOM 1193 O O . LYS A 1 154 ? 22.380 -4.730 -13.716 1.00 16.91 349 LYS A O 1
ATOM 1199 N N . PRO A 1 155 ? 21.255 -5.015 -11.811 1.00 15.28 350 PRO A N 1
ATOM 1200 C CA . PRO A 1 155 ? 20.248 -5.558 -10.892 1.00 15.35 350 PRO A CA 1
ATOM 1201 C C . PRO A 1 155 ? 18.992 -4.682 -10.772 1.00 13.92 350 PRO A C 1
ATOM 1202 O O . PRO A 1 155 ? 18.076 -4.989 -9.993 1.00 13.87 350 PRO A O 1
ATOM 1206 N N . PHE A 1 156 ? 18.950 -3.575 -11.502 1.00 12.37 351 PHE A N 1
ATOM 1207 C CA . PHE A 1 156 ? 17.903 -2.592 -11.298 1.00 11.90 351 PHE A CA 1
ATOM 1208 C C . PHE A 1 156 ? 16.533 -3.092 -11.724 1.00 12.65 351 PHE A C 1
ATOM 1209 O O . PHE A 1 156 ? 15.526 -2.642 -11.165 1.00 12.42 351 PHE A O 1
ATOM 1217 N N . CYS A 1 157 ? 16.462 -3.997 -12.703 1.00 11.47 352 CYS A N 1
ATOM 1218 C CA . CYS A 1 157 ? 15.187 -4.589 -13.089 1.00 11.48 352 CYS A CA 1
ATOM 1219 C C . CYS A 1 157 ? 14.585 -5.465 -12.010 1.00 12.13 352 CYS A C 1
ATOM 1220 O O . CYS A 1 157 ? 13.421 -5.851 -12.133 1.00 12.28 352 CYS A O 1
ATOM 1223 N N . ASP A 1 158 ? 15.345 -5.785 -10.967 1.00 12.31 353 ASP A N 1
ATOM 1224 C CA . ASP A 1 158 ? 14.875 -6.671 -9.919 1.00 12.46 353 ASP A CA 1
ATOM 1225 C C . ASP A 1 158 ? 14.283 -5.917 -8.741 1.00 11.60 353 ASP A C 1
ATOM 1226 O O . ASP A 1 158 ? 13.765 -6.549 -7.816 1.00 13.55 353 ASP A O 1
ATOM 1231 N N . ILE A 1 159 ? 14.324 -4.590 -8.757 1.00 10.53 354 ILE A N 1
ATOM 1232 C CA . ILE A 1 159 ? 13.822 -3.797 -7.636 1.00 10.72 354 ILE A CA 1
ATOM 1233 C C . ILE A 1 159 ? 12.306 -3.866 -7.535 1.00 11.85 354 ILE A C 1
ATOM 1234 O O . ILE A 1 159 ? 11.761 -4.213 -6.478 1.00 11.65 354 ILE A O 1
ATOM 1239 N N A MET A 1 160 ? 11.602 -3.493 -8.605 0.50 10.30 355 MET A N 1
ATOM 1240 N N B MET A 1 160 ? 11.595 -3.522 -8.610 0.50 10.30 355 MET A N 1
ATOM 1241 C CA A MET A 1 160 ? 10.173 -3.247 -8.461 0.50 10.22 355 MET A CA 1
ATOM 1242 C CA B MET A 1 160 ? 10.169 -3.240 -8.467 0.50 10.21 355 MET A CA 1
ATOM 1243 C C A MET A 1 160 ? 9.319 -4.494 -8.586 0.50 9.32 355 MET A C 1
ATOM 1244 C C B MET A 1 160 ? 9.269 -4.451 -8.671 0.50 9.32 355 MET A C 1
ATOM 1245 O O A MET A 1 160 ? 8.289 -4.583 -7.904 0.50 9.00 355 MET A O 1
ATOM 1246 O O B MET A 1 160 ? 8.155 -4.480 -8.128 0.50 8.89 355 MET A O 1
ATOM 1255 N N . GLU A 1 161 ? 9.705 -5.449 -9.432 1.00 10.24 356 GLU A N 1
ATOM 1256 C CA . GLU A 1 161 ? 8.809 -6.564 -9.728 1.00 10.80 356 GLU A CA 1
ATOM 1257 C C . GLU A 1 161 ? 8.254 -7.268 -8.497 1.00 9.77 356 GLU A C 1
ATOM 1258 O O . GLU A 1 161 ? 7.043 -7.543 -8.471 1.00 10.34 356 GLU A O 1
ATOM 1264 N N . PRO A 1 162 ? 9.040 -7.587 -7.469 1.00 10.00 357 PRO A N 1
ATOM 1265 C CA . PRO A 1 162 ? 8.435 -8.239 -6.294 1.00 10.66 357 PRO A CA 1
ATOM 1266 C C . PRO A 1 162 ? 7.411 -7.359 -5.588 1.00 9.73 357 PRO A C 1
ATOM 1267 O O . PRO A 1 162 ? 6.498 -7.873 -4.930 1.00 10.16 357 PRO A O 1
ATOM 1271 N N . LYS A 1 163 ? 7.566 -6.039 -5.695 1.00 8.91 358 LYS A N 1
ATOM 1272 C CA . LYS A 1 163 ? 6.607 -5.114 -5.100 1.00 9.11 358 LYS A CA 1
ATOM 1273 C C . LYS A 1 163 ? 5.310 -5.099 -5.888 1.00 9.10 358 LYS A C 1
ATOM 1274 O O . LYS A 1 163 ? 4.227 -5.039 -5.285 1.00 9.47 358 LYS A O 1
ATOM 1280 N N . PHE A 1 164 ? 5.396 -5.179 -7.227 1.00 8.55 359 PHE A N 1
ATOM 1281 C CA . PHE A 1 164 ? 4.179 -5.378 -8.014 1.00 9.73 359 PHE A CA 1
ATOM 1282 C C . PHE A 1 164 ? 3.499 -6.689 -7.648 1.00 10.36 359 PHE A C 1
ATOM 1283 O O . PHE A 1 164 ? 2.265 -6.741 -7.551 1.00 10.33 359 PHE A O 1
ATOM 1291 N N . ASP A 1 165 ? 4.271 -7.772 -7.469 1.00 10.59 360 ASP A N 1
ATOM 1292 C CA . ASP A 1 165 ? 3.669 -9.061 -7.131 1.00 11.01 360 ASP A CA 1
ATOM 1293 C C . ASP A 1 165 ? 2.929 -8.961 -5.802 1.00 10.82 360 ASP A C 1
ATOM 1294 O O . ASP A 1 165 ? 1.788 -9.440 -5.653 1.00 10.94 360 ASP A O 1
ATOM 1299 N N . PHE A 1 166 ? 3.559 -8.327 -4.808 1.00 9.23 361 PHE A N 1
ATOM 1300 C CA . PHE A 1 166 ? 2.878 -8.113 -3.544 1.00 10.00 361 PHE A CA 1
ATOM 1301 C C . PHE A 1 166 ? 1.602 -7.301 -3.749 1.00 9.64 361 PHE A C 1
ATOM 1302 O O . PHE A 1 166 ? 0.535 -7.643 -3.211 1.00 10.33 361 PHE A O 1
ATOM 1310 N N . ALA A 1 167 ? 1.714 -6.205 -4.488 1.00 9.24 362 ALA A N 1
ATOM 1311 C CA . ALA A 1 167 ? 0.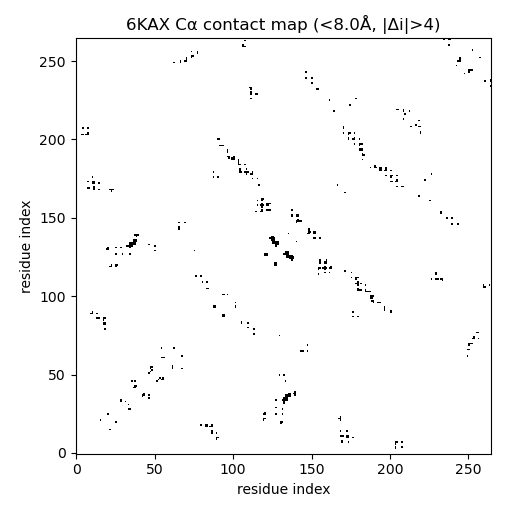623 -5.255 -4.638 1.00 9.68 362 ALA A CA 1
ATOM 1312 C C . ALA A 1 167 ? -0.566 -5.858 -5.366 1.00 9.58 362 ALA A C 1
ATOM 1313 O O . ALA A 1 167 ? -1.714 -5.507 -5.053 1.00 10.33 362 ALA A O 1
ATOM 1315 N N . MET A 1 168 ? -0.342 -6.728 -6.347 1.00 10.04 363 MET A N 1
ATOM 1316 C CA . MET A 1 168 ? -1.505 -7.229 -7.063 1.00 10.57 363 MET A CA 1
ATOM 1317 C C . MET A 1 168 ? -2.388 -8.039 -6.120 1.00 11.66 363 MET A C 1
ATOM 1318 O O . MET A 1 168 ? -3.624 -7.958 -6.186 1.00 12.18 363 MET A O 1
ATOM 1323 N N . LYS A 1 169 ? -1.778 -8.862 -5.275 1.00 10.41 364 LYS A N 1
ATOM 1324 C CA . LYS A 1 169 ? -2.561 -9.633 -4.322 1.00 10.54 364 LYS A CA 1
ATOM 1325 C C . LYS A 1 169 ? -3.141 -8.738 -3.236 1.00 11.33 364 LYS A C 1
ATOM 1326 O O . LYS A 1 169 ? -4.284 -8.939 -2.800 1.00 12.66 364 LYS A O 1
ATOM 1332 N N . PHE A 1 170 ? -2.357 -7.766 -2.751 1.00 10.02 365 PHE A N 1
ATOM 1333 C CA . PHE A 1 170 ? -2.844 -6.858 -1.714 1.00 9.43 365 PHE A CA 1
ATOM 1334 C C . PHE A 1 170 ? -4.035 -6.068 -2.224 1.00 9.97 365 PHE A C 1
ATOM 1335 O O . PHE A 1 170 ? -5.035 -5.915 -1.497 1.00 10.29 365 PHE A O 1
ATOM 1343 N N . ASN A 1 171 ? -3.954 -5.571 -3.459 1.00 9.96 366 ASN A N 1
ATOM 1344 C CA . ASN A 1 171 ? -5.053 -4.796 -4.027 1.00 10.27 366 ASN A CA 1
ATOM 1345 C C . ASN A 1 171 ? -6.296 -5.648 -4.240 1.00 10.79 366 ASN A C 1
ATOM 1346 O O . ASN A 1 171 ? -7.417 -5.123 -4.190 1.00 11.59 366 ASN A O 1
ATOM 1351 N N . ALA A 1 172 ? -6.131 -6.958 -4.411 1.00 11.44 367 ALA A N 1
ATOM 1352 C CA . ALA A 1 172 ? -7.291 -7.830 -4.588 1.00 11.87 367 ALA A CA 1
ATOM 1353 C C . ALA A 1 172 ? -8.122 -7.933 -3.317 1.00 13.61 367 ALA A C 1
ATOM 1354 O O . ALA A 1 172 ? -9.288 -8.341 -3.389 1.00 14.98 367 ALA A O 1
ATOM 1356 N N . LEU A 1 173 ? -7.563 -7.541 -2.173 1.00 11.48 368 LEU A N 1
ATOM 1357 C CA . LEU A 1 173 ? -8.321 -7.468 -0.932 1.00 11.82 368 LEU A CA 1
ATOM 1358 C C . LEU A 1 173 ? -9.297 -6.305 -0.924 1.00 11.86 368 LEU A C 1
ATOM 1359 O O . LEU A 1 173 ? -10.176 -6.257 -0.048 1.00 13.79 368 LEU A O 1
ATOM 1364 N N . GLU A 1 174 ? -9.151 -5.353 -1.828 1.00 12.12 369 GLU A N 1
ATOM 1365 C CA . GLU A 1 174 ? -10.058 -4.213 -1.959 1.00 13.16 369 GLU A CA 1
ATOM 1366 C C . GLU A 1 174 ? -10.171 -3.413 -0.654 1.00 12.55 369 GLU A C 1
ATOM 1367 O O . GLU A 1 174 ? -11.262 -3.003 -0.215 1.00 12.99 369 GLU A O 1
ATOM 1373 N N . LEU A 1 175 ? -9.028 -3.164 -0.032 1.00 11.16 370 LEU A N 1
ATOM 1374 C CA . LEU A 1 175 ? -9.002 -2.247 1.098 1.00 10.71 370 LEU A CA 1
ATOM 1375 C C . LEU A 1 175 ? -9.244 -0.818 0.624 1.00 10.19 370 LEU A C 1
ATOM 1376 O O . LEU A 1 175 ? -8.899 -0.449 -0.504 1.00 12.14 370 LEU A O 1
ATOM 1381 N N . ASP A 1 176 ? -9.767 0.005 1.522 1.00 10.96 371 ASP A N 1
ATOM 1382 C CA . ASP A 1 176 ? -9.829 1.442 1.291 1.00 11.19 371 ASP A CA 1
ATOM 1383 C C . ASP A 1 176 ? -8.887 2.133 2.267 1.00 10.92 371 ASP A C 1
ATOM 1384 O O . ASP A 1 176 ? -8.249 1.505 3.107 1.00 10.59 371 ASP A O 1
ATOM 1389 N N A ASP A 1 177 ? -8.833 3.457 2.124 0.50 12.16 372 ASP A N 1
ATOM 1390 N N B ASP A 1 177 ? -8.764 3.456 2.187 0.50 11.95 372 ASP A N 1
ATOM 1391 C CA A ASP A 1 177 ? -7.937 4.277 2.915 0.50 11.01 372 ASP A CA 1
ATOM 1392 C CA B ASP A 1 177 ? -7.772 4.076 3.058 0.50 9.92 372 ASP A CA 1
ATOM 1393 C C A ASP A 1 177 ? -8.205 4.124 4.418 0.50 11.41 372 ASP A C 1
ATOM 1394 C C B ASP A 1 177 ? -8.180 4.063 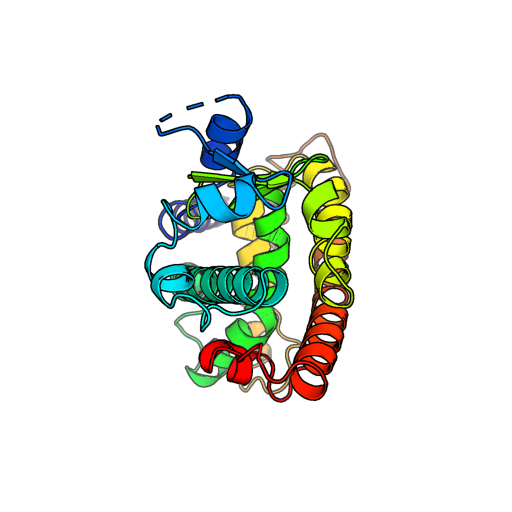4.520 0.50 11.55 372 ASP A C 1
ATOM 1395 O O A ASP A 1 177 ? -7.272 4.174 5.224 0.50 13.41 372 ASP A O 1
ATOM 1396 O O B ASP A 1 177 ? -7.320 4.199 5.401 0.50 12.48 372 ASP A O 1
ATOM 1405 N N . SER A 1 178 ? -9.469 3.914 4.818 1.00 12.04 373 SER A N 1
ATOM 1406 C CA . SER A 1 178 ? -9.809 3.736 6.225 1.00 11.46 373 SER A CA 1
ATOM 1407 C C . SER A 1 178 ? -9.187 2.455 6.772 1.00 12.44 373 SER A C 1
ATOM 1408 O O . SER A 1 178 ? -8.796 2.395 7.942 1.00 13.92 373 SER A O 1
ATOM 1411 N N . ASP A 1 179 ? -9.071 1.424 5.931 1.00 10.56 374 ASP A N 1
ATOM 1412 C CA . ASP A 1 179 ? -8.414 0.190 6.350 1.00 11.47 374 ASP A CA 1
ATOM 1413 C C . ASP A 1 179 ? -6.899 0.353 6.323 1.00 9.74 374 ASP A C 1
ATOM 1414 O O . ASP A 1 179 ? -6.195 -0.095 7.230 1.00 9.84 374 ASP A O 1
ATOM 1419 N N . ILE A 1 180 ? -6.381 0.918 5.226 1.00 10.00 375 ILE A N 1
ATOM 1420 C CA . ILE A 1 180 ? -4.931 1.003 5.044 1.00 10.02 375 ILE A CA 1
ATOM 1421 C C . ILE A 1 180 ? -4.291 1.850 6.128 1.00 9.88 375 ILE A C 1
ATOM 1422 O O . ILE A 1 180 ? -3.208 1.533 6.617 1.00 9.60 375 ILE A O 1
ATOM 1427 N N . SER A 1 181 ? -4.963 2.930 6.538 1.00 10.15 376 SER A N 1
ATOM 1428 C CA . SER A 1 181 ? -4.408 3.775 7.594 1.00 10.73 376 SER A CA 1
ATOM 1429 C C . SER A 1 181 ? -4.161 2.969 8.868 1.00 9.45 376 SER A C 1
ATOM 1430 O O . SER A 1 181 ? -3.111 3.100 9.506 1.00 9.67 376 SER A O 1
ATOM 1433 N N . LEU A 1 182 ? -5.123 2.127 9.252 1.00 10.61 377 LEU A N 1
ATOM 1434 C CA . LEU A 1 182 ? -4.978 1.314 10.460 1.00 10.02 377 LEU A CA 1
ATOM 1435 C C . LEU A 1 182 ? -3.951 0.211 10.266 1.00 9.59 377 LEU A C 1
ATOM 1436 O O . LEU A 1 182 ? -3.200 -0.101 11.188 1.00 10.33 377 LEU A O 1
ATOM 1441 N N . PHE A 1 183 ? -3.857 -0.337 9.047 1.00 9.83 378 PHE A N 1
ATOM 1442 C CA . PHE A 1 183 ? -2.848 -1.356 8.753 1.00 10.85 378 PHE A CA 1
ATOM 1443 C C . PHE A 1 183 ? -1.448 -0.769 8.887 1.00 8.50 378 PHE A C 1
ATOM 1444 O O . PHE A 1 183 ? -0.563 -1.385 9.491 1.00 9.68 378 PHE A O 1
ATOM 1452 N N . VAL A 1 184 ? -1.236 0.442 8.351 1.00 9.02 379 VAL A N 1
ATOM 1453 C CA . VAL A 1 184 ? 0.059 1.111 8.478 1.00 10.08 379 VAL A CA 1
ATOM 1454 C C . VAL A 1 184 ? 0.368 1.423 9.939 1.00 9.09 379 VAL A C 1
ATOM 1455 O O . VAL A 1 184 ? 1.501 1.247 10.394 1.00 9.56 379 VAL A O 1
ATOM 1459 N N . ALA A 1 185 ? -0.629 1.893 10.704 1.00 9.68 380 ALA A N 1
ATOM 1460 C CA . ALA A 1 185 ? -0.405 2.106 12.131 1.00 9.69 380 ALA A CA 1
ATOM 1461 C C . ALA A 1 185 ? 0.017 0.810 12.814 1.00 10.09 380 ALA A C 1
ATOM 1462 O O . ALA A 1 185 ? 0.935 0.809 13.642 1.00 11.38 380 ALA A O 1
ATOM 1464 N N . ALA A 1 186 ? -0.625 -0.306 12.459 1.00 10.31 381 ALA A N 1
ATOM 1465 C CA . ALA A 1 186 ? -0.274 -1.590 13.064 1.00 12.33 381 ALA A CA 1
ATOM 1466 C C . ALA A 1 186 ? 1.147 -2.023 12.698 1.00 12.62 381 ALA A C 1
ATOM 1467 O O . ALA A 1 186 ? 1.886 -2.555 13.546 1.00 13.76 381 ALA A O 1
ATOM 1469 N N . ILE A 1 187 ? 1.563 -1.793 11.444 1.00 11.15 382 ILE A N 1
ATOM 1470 C CA . ILE A 1 187 ? 2.947 -2.078 11.049 1.00 13.18 382 ILE A CA 1
ATOM 1471 C C . ILE A 1 187 ? 3.919 -1.350 11.956 1.00 12.71 382 ILE A C 1
ATOM 1472 O O . ILE A 1 187 ? 4.936 -1.909 12.404 1.00 13.47 382 ILE A O 1
ATOM 1477 N N . ILE A 1 188 ? 3.666 -0.066 12.172 1.00 11.68 383 ILE A N 1
ATOM 1478 C CA . ILE A 1 188 ? 4.566 0.751 12.971 1.00 13.82 383 ILE A CA 1
ATOM 1479 C C . ILE A 1 188 ? 4.648 0.244 14.413 1.00 14.33 383 ILE A C 1
ATOM 1480 O O . ILE A 1 188 ? 5.735 0.259 15.010 1.00 16.08 383 ILE A O 1
ATOM 1485 N N . CYS A 1 189 ? 3.538 -0.286 14.957 1.00 14.13 384 CYS A N 1
ATOM 1486 C CA . CYS A 1 189 ? 3.458 -0.765 16.351 1.00 14.12 384 CYS A CA 1
ATOM 1487 C C . CYS A 1 189 ? 3.749 -2.259 16.432 1.00 21.45 384 CYS A C 1
ATOM 1488 O O . CYS A 1 189 ? 2.865 -3.076 16.702 1.00 28.93 384 CYS A O 1
ATOM 1491 N N . CYS A 1 190 ? 4.998 -2.626 16.206 1.00 26.88 385 CYS A N 1
ATOM 1492 C CA . CYS A 1 190 ? 5.422 -4.005 16.399 1.00 24.20 385 CYS A CA 1
ATOM 1493 C C . CYS A 1 190 ? 6.361 -4.029 17.590 1.00 26.74 385 CYS A C 1
ATOM 1494 O O . CYS A 1 190 ? 7.389 -3.342 17.591 1.00 25.29 385 CYS A O 1
ATOM 1497 N N . GLY A 1 191 ? 5.981 -4.785 18.621 1.00 25.00 386 GLY A N 1
ATOM 1498 C CA . GLY A 1 191 ? 6.816 -4.894 19.796 1.00 25.86 386 GLY A CA 1
ATOM 1499 C C . GLY A 1 191 ? 7.991 -5.838 19.665 1.00 29.45 386 GLY A C 1
ATOM 1500 O O . GLY A 1 191 ? 8.806 -5.916 20.589 1.00 27.67 386 GLY A O 1
ATOM 1501 N N . ASP A 1 192 ? 8.113 -6.557 18.549 1.00 25.68 387 ASP A N 1
ATOM 1502 C CA . ASP A 1 192 ? 9.206 -7.508 18.395 1.00 23.35 387 ASP A CA 1
ATOM 1503 C C . ASP A 1 192 ? 10.367 -6.954 17.577 1.00 26.15 387 ASP A C 1
ATOM 1504 O O . ASP A 1 192 ? 11.265 -7.715 17.208 1.00 29.10 387 ASP A O 1
ATOM 1509 N N . ARG A 1 193 ? 10.391 -5.646 17.323 1.00 22.07 388 ARG A N 1
ATOM 1510 C CA . ARG A 1 193 ? 11.521 -5.036 16.644 1.00 22.73 388 ARG A CA 1
ATOM 1511 C C . ARG A 1 193 ? 12.762 -5.114 17.531 1.00 27.68 388 ARG A C 1
ATOM 1512 O O . ARG A 1 193 ? 12.664 -5.013 18.756 1.00 23.38 388 ARG A O 1
ATOM 1520 N N . PRO A 1 194 ? 13.942 -5.270 16.938 1.00 28.00 389 PRO A N 1
ATOM 1521 C CA . PRO A 1 194 ? 15.164 -5.378 17.751 1.00 28.81 389 PRO A CA 1
ATOM 1522 C C . PRO A 1 194 ? 15.510 -4.059 18.428 1.00 24.65 389 PRO A C 1
ATOM 1523 O O . PRO A 1 194 ? 15.330 -2.983 17.858 1.00 32.55 389 PRO A O 1
ATOM 1527 N N . GLY A 1 195 ? 15.989 -4.147 19.672 1.00 25.82 390 GLY A N 1
ATOM 1528 C CA . GLY A 1 195 ? 16.535 -2.994 20.369 1.00 26.73 390 GLY A CA 1
ATOM 1529 C C . GLY A 1 195 ? 15.554 -2.117 21.120 1.00 21.54 390 GLY A C 1
ATOM 1530 O O . GLY A 1 195 ? 15.937 -1.030 21.566 1.00 27.37 390 GLY A O 1
ATOM 1531 N N . LEU A 1 196 ? 14.302 -2.543 21.273 1.00 25.03 391 LEU A N 1
ATOM 1532 C CA . LEU A 1 196 ? 13.316 -1.706 21.939 1.00 23.58 391 LEU A CA 1
ATOM 1533 C C . LEU A 1 196 ? 13.578 -1.673 23.443 1.00 20.81 391 LEU A C 1
ATOM 1534 O O . LEU A 1 196 ? 13.982 -2.675 24.038 1.00 29.83 391 LEU A O 1
ATOM 1539 N N . LEU A 1 197 ? 13.396 -0.495 24.038 1.00 20.35 392 LEU A N 1
ATOM 1540 C CA . LEU A 1 197 ? 13.633 -0.300 25.466 1.00 21.60 392 LEU A CA 1
ATOM 1541 C C . LEU A 1 197 ? 12.425 -0.713 26.298 1.00 25.64 392 LEU A C 1
ATOM 1542 O O . LEU A 1 197 ? 12.581 -1.363 27.337 1.00 31.24 392 LEU A O 1
ATOM 1547 N N A ASN A 1 198 ? 11.218 -0.340 25.873 0.50 23.05 393 ASN A N 1
ATOM 1548 N N B ASN A 1 198 ? 11.226 -0.362 25.857 0.50 23.06 393 ASN A N 1
ATOM 1549 C CA A ASN A 1 198 ? 9.983 -0.577 26.629 0.50 21.78 393 ASN A CA 1
ATOM 1550 C CA B ASN A 1 198 ? 10.017 -0.613 26.625 0.50 21.78 393 ASN A CA 1
ATOM 1551 C C A ASN A 1 198 ? 9.067 -1.507 25.825 0.50 20.41 393 ASN A C 1
ATOM 1552 C C B ASN A 1 198 ? 9.079 -1.508 25.818 0.50 20.41 393 ASN A C 1
ATOM 1553 O O A ASN A 1 198 ? 8.011 -1.083 25.334 0.50 18.75 393 ASN A O 1
ATOM 1554 O O B ASN A 1 198 ? 8.028 -1.069 25.329 0.50 18.80 393 ASN A O 1
ATOM 1563 N N . VAL A 1 199 ? 9.463 -2.780 25.698 1.00 20.11 394 VAL A N 1
ATOM 1564 C CA . VAL A 1 199 ? 8.683 -3.734 24.912 1.00 19.64 394 VAL A CA 1
ATOM 1565 C C . VAL A 1 199 ? 7.254 -3.820 25.422 1.00 17.66 394 VAL A C 1
ATOM 1566 O O . VAL A 1 199 ? 6.294 -3.870 24.640 1.00 18.64 394 VAL A O 1
ATOM 1570 N N . GLY A 1 200 ? 7.080 -3.857 26.741 1.00 18.56 395 GLY A N 1
ATOM 1571 C CA . GLY A 1 200 ? 5.746 -4.065 27.272 1.00 16.76 395 GLY A CA 1
ATOM 1572 C C . GLY A 1 200 ? 4.783 -2.965 26.874 1.00 14.59 395 GLY A C 1
ATOM 1573 O O . GLY A 1 200 ? 3.654 -3.232 26.465 1.00 16.37 395 GLY A O 1
ATOM 1574 N N . HIS A 1 201 ? 5.215 -1.712 26.985 1.00 14.62 396 HIS A N 1
ATOM 1575 C CA . HIS A 1 201 ? 4.333 -0.613 26.595 1.00 14.57 396 HIS A CA 1
ATOM 1576 C C . HIS A 1 201 ? 4.039 -0.644 25.104 1.00 15.10 396 HIS A C 1
ATOM 1577 O O . HIS A 1 201 ? 2.932 -0.306 24.679 1.00 13.53 396 HIS A O 1
ATOM 1584 N N . ILE A 1 202 ? 5.031 -1.007 24.298 1.00 14.07 397 ILE A N 1
ATOM 1585 C CA . ILE A 1 202 ? 4.818 -1.084 22.861 1.00 13.60 397 ILE A CA 1
ATOM 1586 C C . ILE A 1 202 ? 3.851 -2.198 22.534 1.00 14.18 397 ILE A C 1
ATOM 1587 O O . ILE A 1 202 ? 2.967 -2.039 21.676 1.00 14.30 397 ILE A O 1
ATOM 1592 N N . GLU A 1 203 ? 3.992 -3.347 23.203 1.00 14.55 398 GLU A N 1
ATOM 1593 C CA . GLU A 1 203 ? 3.035 -4.423 23.000 1.00 16.15 398 GLU A CA 1
ATOM 1594 C C . GLU A 1 203 ? 1.616 -3.973 23.316 1.00 14.64 398 GLU A C 1
ATOM 1595 O O . GLU A 1 203 ? 0.674 -4.341 22.612 1.00 16.07 398 GLU A O 1
ATOM 1601 N N A LYS A 1 204 ? 1.420 -3.176 24.370 0.50 14.51 399 LYS A N 1
ATOM 1602 N N B LYS A 1 204 ? 1.442 -3.208 24.398 0.50 14.43 399 LYS A N 1
ATOM 1603 C CA A LYS A 1 204 ? 0.050 -2.750 24.666 0.50 13.90 399 LYS A CA 1
ATOM 1604 C CA B LYS A 1 204 ? 0.115 -2.701 24.725 0.50 14.01 399 LYS A CA 1
ATOM 1605 C C A LYS A 1 204 ? -0.446 -1.707 23.670 0.50 14.16 399 LYS A C 1
ATOM 1606 C C B LYS A 1 204 ? -0.401 -1.773 23.639 0.50 14.15 399 LYS A C 1
ATOM 1607 O O A LYS A 1 204 ? -1.644 -1.644 23.371 0.50 13.39 399 LYS A O 1
ATOM 1608 O O B LYS A 1 204 ? -1.563 -1.867 23.233 0.50 13.53 399 LYS A O 1
ATOM 1619 N N . MET A 1 205 ? 0.450 -0.850 23.182 1.00 14.18 400 MET A N 1
ATOM 1620 C CA . MET A 1 205 ? 0.091 0.051 22.088 1.00 17.65 400 MET A CA 1
ATOM 1621 C C . MET A 1 205 ? -0.304 -0.742 20.847 1.00 14.58 400 MET A C 1
ATOM 1622 O O . MET A 1 205 ? -1.333 -0.460 20.216 1.00 17.52 400 MET A O 1
ATOM 1627 N N . GLN A 1 206 ? 0.489 -1.755 20.508 1.00 15.42 401 GLN A N 1
ATOM 1628 C CA . GLN A 1 206 ? 0.177 -2.635 19.386 1.00 18.64 401 GLN A CA 1
ATOM 1629 C C . GLN A 1 206 ? -1.188 -3.278 19.568 1.00 17.63 401 GLN A C 1
ATOM 1630 O O . GLN A 1 206 ? -2.036 -3.248 18.666 1.00 17.53 401 GLN A O 1
ATOM 1636 N N . GLU A 1 207 ? -1.426 -3.858 20.750 1.00 17.91 402 GLU A N 1
ATOM 1637 C CA . GLU A 1 207 ? -2.686 -4.548 20.974 1.00 16.60 402 GLU A CA 1
ATOM 1638 C C . GLU A 1 207 ? -3.850 -3.598 20.780 1.00 14.14 402 GLU A C 1
ATOM 1639 O O . GLU A 1 207 ? -4.880 -3.973 20.220 1.00 15.25 402 GLU A O 1
ATOM 1645 N N . GLY A 1 208 ? -3.709 -2.353 21.237 1.00 13.17 403 GLY A N 1
ATOM 1646 C CA . GLY A 1 208 ? -4.784 -1.399 21.066 1.00 13.30 403 GLY A CA 1
ATOM 1647 C C . GLY A 1 208 ? -5.084 -1.103 19.603 1.00 13.11 403 GLY A C 1
ATOM 1648 O O . GLY A 1 208 ? -6.242 -1.089 19.179 1.00 13.74 403 GLY A O 1
ATOM 1649 N N A ILE A 1 209 ? -4.043 -0.814 18.808 0.50 13.28 404 ILE A N 1
ATOM 1650 N N B ILE A 1 209 ? -4.040 -0.880 18.805 0.50 13.36 404 ILE A N 1
ATOM 1651 C CA A ILE A 1 209 ? -4.259 -0.526 17.387 0.50 12.84 404 ILE A CA 1
ATOM 1652 C CA B ILE A 1 209 ? -4.265 -0.519 17.412 0.50 12.88 404 ILE A CA 1
ATOM 1653 C C A ILE A 1 209 ? -4.822 -1.743 16.670 0.50 12.21 404 ILE A C 1
ATOM 1654 C C B ILE A 1 209 ? -4.741 -1.720 16.605 0.50 12.19 404 ILE A C 1
ATOM 1655 O O A ILE A 1 209 ? -5.774 -1.641 15.887 0.50 12.31 404 ILE A O 1
ATOM 1656 O O B ILE A 1 209 ? -5.558 -1.580 15.688 0.50 12.33 404 ILE A O 1
ATOM 1665 N N . VAL A 1 210 ? -4.248 -2.915 16.935 1.00 12.30 405 VAL A N 1
ATOM 1666 C CA . VAL A 1 210 ? -4.710 -4.121 16.260 1.00 13.56 405 VAL A CA 1
ATOM 1667 C C . VAL A 1 210 ? -6.161 -4.428 16.621 1.00 14.92 405 VAL A C 1
ATOM 1668 O O . VAL A 1 210 ? -6.928 -4.912 15.779 1.00 14.70 405 VAL A O 1
ATOM 1672 N N . HIS A 1 211 ? -6.572 -4.146 17.862 1.00 14.39 406 HIS A N 1
ATOM 1673 C CA . HIS A 1 211 ? -7.974 -4.303 18.222 1.00 16.91 406 HIS A CA 1
ATOM 1674 C C . HIS A 1 211 ? -8.848 -3.390 17.373 1.00 13.16 406 HIS A C 1
ATOM 1675 O O . HIS A 1 211 ? -9.901 -3.806 16.876 1.00 14.41 406 HIS A O 1
ATOM 1682 N N . VAL A 1 212 ? -8.449 -2.119 17.244 1.00 12.73 407 VAL A N 1
ATOM 1683 C CA . VAL A 1 212 ? -9.196 -1.182 16.411 1.00 15.69 407 VAL A CA 1
ATOM 1684 C C . VAL A 1 212 ? -9.255 -1.672 14.968 1.00 13.70 407 VAL A C 1
ATOM 1685 O O . VAL A 1 212 ? -10.303 -1.602 14.324 1.00 13.77 407 VAL A O 1
ATOM 1689 N N . LEU A 1 213 ? -8.128 -2.158 14.435 1.00 12.03 408 LEU A N 1
ATOM 1690 C CA . LEU A 1 213 ? -8.085 -2.705 13.076 1.00 11.33 408 LEU A CA 1
ATOM 1691 C C . LEU A 1 213 ? -9.048 -3.882 12.915 1.00 11.43 408 LEU A C 1
ATOM 1692 O O . LEU A 1 213 ? -9.830 -3.928 11.958 1.00 11.69 408 LEU A O 1
ATOM 1697 N N A ARG A 1 214 ? -9.010 -4.841 13.848 0.50 11.68 409 ARG A N 1
ATOM 1698 N N B ARG A 1 214 ? -9.030 -4.825 13.863 0.50 11.68 409 ARG A N 1
ATOM 1699 C CA A ARG A 1 214 ? -9.912 -5.989 13.773 0.50 13.30 409 ARG A CA 1
ATOM 1700 C CA B ARG A 1 214 ? -9.905 -5.997 13.784 0.50 13.32 409 ARG A CA 1
ATOM 1701 C C A ARG A 1 214 ? -11.369 -5.543 13.735 0.50 13.45 409 ARG A C 1
ATOM 1702 C C B ARG A 1 214 ? -11.379 -5.591 13.779 0.50 13.51 409 ARG A C 1
ATOM 1703 O O A ARG A 1 214 ? -12.142 -5.971 12.874 0.50 13.26 409 ARG A O 1
ATOM 1704 O O B ARG A 1 214 ? -12.175 -6.094 12.981 0.50 12.99 409 ARG A O 1
ATOM 1719 N N . LEU A 1 215 ? -11.774 -4.696 14.684 1.00 13.00 410 LEU A N 1
ATOM 1720 C CA . LEU A 1 215 ? -13.164 -4.242 14.709 1.00 13.90 410 LEU A CA 1
ATOM 1721 C C . LEU A 1 215 ? -13.528 -3.476 13.445 1.00 11.86 410 LEU A C 1
ATOM 1722 O O . LEU A 1 215 ? -14.628 -3.633 12.901 1.00 12.78 410 LEU A O 1
ATOM 1727 N N . HIS A 1 216 ? -12.616 -2.629 12.963 1.00 12.01 411 HIS A N 1
ATOM 1728 C CA . HIS A 1 216 ? -12.908 -1.856 11.762 1.00 11.66 411 HIS A CA 1
ATOM 1729 C C . HIS A 1 216 ? -13.113 -2.758 10.554 1.00 11.74 411 HIS A C 1
ATOM 1730 O O . HIS A 1 216 ? -14.046 -2.551 9.770 1.00 12.23 411 HIS A O 1
ATOM 1737 N N . LEU A 1 217 ? -12.251 -3.777 10.385 1.00 11.16 412 LEU A N 1
ATOM 1738 C CA . LEU A 1 217 ? -12.395 -4.682 9.239 1.00 11.82 412 LEU A CA 1
ATOM 1739 C C . LEU A 1 217 ? -13.692 -5.475 9.329 1.00 12.65 412 LEU A C 1
ATOM 1740 O O . LEU A 1 217 ? -14.335 -5.754 8.318 1.00 12.87 412 LEU A O 1
ATOM 1745 N N . GLN A 1 218 ? -14.069 -5.882 10.538 1.00 13.18 413 GLN A N 1
ATOM 1746 C CA . GLN A 1 218 ? -15.335 -6.586 10.723 1.00 15.52 413 GLN A CA 1
ATOM 1747 C C . GLN A 1 218 ? -16.501 -5.736 10.236 1.00 15.09 413 GLN A C 1
ATOM 1748 O O . GLN A 1 218 ? -17.416 -6.243 9.581 1.00 17.57 413 GLN A O 1
ATOM 1754 N N A SER A 1 219 ? -16.454 -4.430 10.522 0.50 14.06 414 SER A N 1
ATOM 1755 N N B SER A 1 219 ? -16.490 -4.442 10.543 0.50 14.04 414 SER A N 1
ATOM 1756 C CA A SER A 1 219 ? -17.515 -3.480 10.181 0.50 15.96 414 SER A CA 1
ATOM 1757 C CA B SER A 1 219 ? -17.573 -3.561 10.105 0.50 15.92 414 SER A CA 1
ATOM 1758 C C A SER A 1 219 ? -17.474 -3.054 8.717 0.50 14.31 414 SER A C 1
ATOM 1759 C C B SER A 1 219 ? -17.472 -3.229 8.620 0.50 15.06 414 SER A C 1
ATOM 1760 O O A SER A 1 219 ? -18.527 -2.872 8.091 0.50 14.94 414 SER A O 1
ATOM 1761 O O B SER A 1 219 ? -18.466 -3.298 7.882 0.50 15.92 414 SER A O 1
ATOM 1766 N N . ASN A 1 220 ? -16.273 -2.862 8.161 1.00 12.74 415 ASN A N 1
ATOM 1767 C CA . ASN A 1 220 ? -16.110 -2.304 6.826 1.00 13.09 415 ASN A CA 1
ATOM 1768 C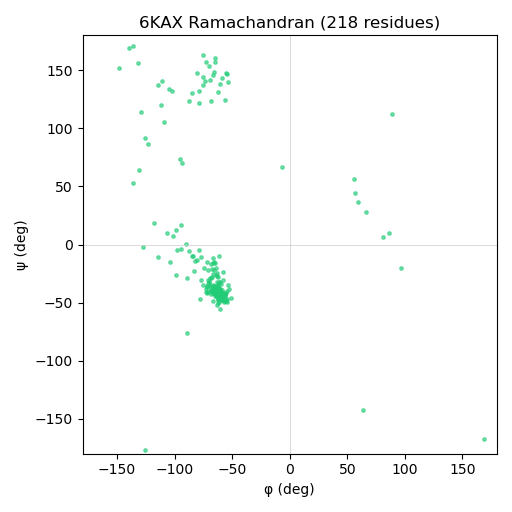 C . ASN A 1 220 ? -16.072 -3.372 5.752 1.00 11.65 415 ASN A C 1
ATOM 1769 O O . ASN A 1 220 ? -16.302 -3.064 4.577 1.00 13.88 415 ASN A O 1
ATOM 1774 N N . HIS A 1 221 ? -15.770 -4.615 6.120 1.00 12.50 416 HIS A N 1
ATOM 1775 C CA . HIS A 1 221 ? -15.689 -5.737 5.183 1.00 12.20 416 HIS A CA 1
ATOM 1776 C C . HIS A 1 221 ? -16.484 -6.926 5.703 1.00 14.48 416 HIS A C 1
ATOM 1777 O O . HIS A 1 221 ? -15.932 -7.999 5.975 1.00 14.21 416 HIS A O 1
ATOM 1784 N N . PRO A 1 222 ? -17.809 -6.778 5.825 1.00 15.27 417 PRO A N 1
ATOM 1785 C CA . PRO A 1 222 ? -18.638 -7.873 6.358 1.00 15.06 417 PRO A CA 1
ATOM 1786 C C . PRO A 1 222 ? -18.650 -9.087 5.477 1.00 14.96 417 PRO A C 1
ATOM 1787 O O . PRO A 1 222 ? -19.039 -10.173 5.934 1.00 18.38 417 PRO A O 1
ATOM 1791 N N . ASP A 1 223 ? -18.226 -8.944 4.235 1.00 15.06 418 ASP A N 1
ATOM 1792 C CA . ASP A 1 223 ? -18.215 -10.023 3.269 1.00 17.32 418 ASP A CA 1
ATOM 1793 C C . ASP A 1 223 ? -17.008 -10.950 3.382 1.00 16.82 418 ASP A C 1
ATOM 1794 O O . ASP A 1 223 ? -17.024 -12.017 2.763 1.00 22.24 418 ASP A O 1
ATOM 1799 N N . ASP A 1 224 ? -15.950 -10.576 4.110 1.00 13.74 419 ASP A N 1
ATOM 1800 C CA . ASP A 1 224 ? -14.691 -11.339 4.111 1.00 13.37 419 ASP A CA 1
ATOM 1801 C C . ASP A 1 224 ? -14.325 -11.673 5.551 1.00 14.18 419 ASP A C 1
ATOM 1802 O O . ASP A 1 224 ? -13.641 -10.893 6.222 1.00 12.30 419 ASP A O 1
ATOM 1807 N N . ILE A 1 225 ? -14.767 -12.844 6.026 1.00 13.84 420 ILE A N 1
ATOM 1808 C CA . ILE A 1 225 ? -14.558 -13.196 7.427 1.00 15.72 420 ILE A CA 1
ATOM 1809 C C . ILE A 1 225 ? -13.104 -13.468 7.770 1.00 13.20 420 ILE A C 1
ATOM 1810 O O . ILE A 1 225 ? -12.764 -13.482 8.949 1.00 14.00 420 ILE A O 1
ATOM 1815 N N A PHE A 1 226 ? -12.244 -13.662 6.770 0.50 12.78 421 PHE A N 1
ATOM 1816 N N B PHE A 1 226 ? -12.224 -13.675 6.791 0.50 12.81 421 PHE A N 1
ATOM 1817 C CA A PHE A 1 226 ? -10.831 -13.926 6.997 0.50 12.80 421 PHE A CA 1
ATOM 1818 C CA B PHE A 1 226 ? -10.812 -13.876 7.096 0.50 12.92 421 PHE A CA 1
ATOM 1819 C C A PHE A 1 226 ? -9.961 -12.677 6.871 0.50 11.59 421 PHE A C 1
ATOM 1820 C C B PHE A 1 226 ? -9.958 -12.675 6.712 0.50 11.47 421 PHE A C 1
ATOM 1821 O O A PHE A 1 226 ? -8.740 -12.787 7.028 0.50 10.43 421 PHE A O 1
ATOM 1822 O O B PHE A 1 226 ? -8.750 -12.808 6.523 0.50 10.31 421 PHE A O 1
ATOM 1837 N N . LEU A 1 227 ? -10.544 -11.492 6.610 1.00 11.41 422 LEU A N 1
ATOM 1838 C CA . LEU A 1 227 ? -9.714 -10.349 6.213 1.00 10.35 422 LEU A CA 1
ATOM 1839 C C . LEU A 1 227 ? -8.669 -9.996 7.269 1.00 10.30 422 LEU A C 1
ATOM 1840 O O . LEU A 1 227 ? -7.518 -9.682 6.926 1.00 10.48 422 LEU A O 1
ATOM 1845 N N . PHE A 1 228 ? -9.026 -10.052 8.554 1.00 10.20 423 PHE A N 1
ATOM 1846 C CA . PHE A 1 228 ? -8.034 -9.747 9.588 1.00 9.82 423 PHE A CA 1
ATOM 1847 C C . PHE A 1 228 ? -6.844 -10.707 9.537 1.00 10.70 423 PHE A C 1
ATOM 1848 O O . PHE A 1 228 ? -5.693 -10.246 9.420 1.00 10.13 423 PHE A O 1
ATOM 1856 N N . PRO A 1 229 ? -7.030 -12.033 9.604 1.00 10.16 424 PRO A N 1
ATOM 1857 C CA . PRO A 1 229 ? -5.856 -12.906 9.489 1.00 10.57 424 PRO A CA 1
ATOM 1858 C C . PRO A 1 229 ? -5.137 -12.765 8.146 1.00 9.91 424 PRO A C 1
ATOM 1859 O O . PRO A 1 229 ? -3.916 -12.915 8.105 1.00 9.38 424 PRO A O 1
ATOM 1863 N N . LYS A 1 230 ? -5.847 -12.480 7.059 1.00 9.27 425 LYS A N 1
ATOM 1864 C CA . LYS A 1 230 ? -5.146 -12.204 5.805 1.00 8.96 425 LYS A CA 1
ATOM 1865 C C . LYS A 1 230 ? -4.171 -11.058 5.978 1.00 9.65 425 LYS A C 1
ATOM 1866 O O . LYS A 1 230 ? -3.044 -11.103 5.469 1.00 9.22 425 LYS A O 1
ATOM 1872 N N . LEU A 1 231 ? -4.594 -9.999 6.662 1.00 8.95 426 LEU A N 1
ATOM 1873 C CA . LEU A 1 231 ? -3.731 -8.838 6.852 1.00 8.70 426 LEU A CA 1
ATOM 1874 C C . LEU A 1 231 ? -2.603 -9.118 7.825 1.00 9.10 426 LEU A C 1
ATOM 1875 O O . LEU A 1 231 ? -1.496 -8.605 7.649 1.00 9.08 426 LEU A O 1
ATOM 1880 N N . LEU A 1 232 ? -2.847 -9.917 8.862 1.00 9.57 427 LEU A N 1
ATOM 1881 C CA . LEU A 1 232 ? -1.725 -10.353 9.682 1.00 9.75 427 LEU A CA 1
ATOM 1882 C C . LEU A 1 232 ? -0.682 -11.055 8.842 1.00 9.65 427 LEU A C 1
ATOM 1883 O O . LEU A 1 232 ? 0.524 -10.813 9.003 1.00 10.26 427 LEU A O 1
ATOM 1888 N N . GLN A 1 233 ? -1.114 -11.919 7.928 1.00 9.31 428 GLN A N 1
ATOM 1889 C CA . GLN A 1 233 ? -0.147 -12.585 7.070 1.00 8.87 428 GLN A CA 1
ATOM 1890 C C . GLN A 1 233 ? 0.545 -11.585 6.155 1.00 9.68 428 GLN A C 1
ATOM 1891 O O . GLN A 1 233 ? 1.757 -11.691 5.928 1.00 10.32 428 GLN A O 1
ATOM 1897 N N . LYS A 1 234 ? -0.191 -10.604 5.619 1.00 8.64 429 LYS A N 1
ATOM 1898 C CA . LYS A 1 234 ? 0.468 -9.594 4.779 1.00 8.90 429 LYS A CA 1
ATOM 1899 C C . LYS A 1 234 ? 1.550 -8.851 5.540 1.00 9.91 429 LYS A C 1
ATOM 1900 O O . LYS A 1 234 ? 2.571 -8.472 4.934 1.00 10.29 429 LYS A O 1
ATOM 1906 N N . MET A 1 235 ? 1.371 -8.623 6.837 1.00 9.84 430 MET A N 1
ATOM 1907 C CA . MET A 1 235 ? 2.431 -7.992 7.606 1.00 9.65 430 MET A CA 1
ATOM 1908 C C . MET A 1 235 ? 3.682 -8.853 7.642 1.00 10.91 430 MET A C 1
ATOM 1909 O O . MET A 1 235 ? 4.807 -8.340 7.506 1.00 11.80 430 MET A O 1
ATOM 1914 N N . ALA A 1 236 ? 3.522 -10.166 7.820 1.00 10.69 431 ALA A N 1
ATOM 1915 C CA . ALA A 1 236 ? 4.676 -11.056 7.777 1.00 10.47 431 ALA A CA 1
ATOM 1916 C C . ALA A 1 236 ? 5.289 -11.081 6.385 1.00 11.69 431 ALA A C 1
ATOM 1917 O O . ALA A 1 236 ? 6.517 -11.085 6.236 1.00 12.00 431 ALA A O 1
ATOM 1919 N N . ASP A 1 237 ? 4.455 -11.113 5.356 1.00 9.34 432 ASP A N 1
ATOM 1920 C CA . ASP A 1 237 ? 4.989 -11.102 4.004 1.00 11.00 432 ASP A CA 1
ATOM 1921 C C . ASP A 1 237 ? 5.798 -9.836 3.757 1.00 10.25 432 ASP A C 1
ATOM 1922 O O . ASP A 1 237 ? 6.814 -9.867 3.054 1.00 10.16 432 ASP A O 1
ATOM 1927 N N . LEU A 1 238 ? 5.331 -8.703 4.286 1.00 10.11 433 LEU A N 1
ATOM 1928 C CA . LEU A 1 238 ? 6.062 -7.450 4.099 1.00 10.06 433 LEU A CA 1
ATOM 1929 C C . LEU A 1 238 ? 7.421 -7.494 4.779 1.00 9.52 433 LEU A C 1
ATOM 1930 O O . LEU A 1 238 ? 8.397 -6.942 4.257 1.00 10.07 433 LEU A O 1
ATOM 1935 N N . ARG A 1 239 ? 7.505 -8.104 5.959 1.00 10.09 434 ARG A N 1
ATOM 1936 C CA . ARG A 1 239 ? 8.813 -8.219 6.581 1.00 11.38 434 ARG A CA 1
ATOM 1937 C C . ARG A 1 239 ? 9.784 -8.964 5.671 1.00 12.27 434 ARG A C 1
ATOM 1938 O O . ARG A 1 239 ? 10.947 -8.564 5.518 1.00 12.29 434 ARG A O 1
ATOM 1946 N N A GLN A 1 240 ? 9.320 -10.040 5.042 0.50 11.59 435 GLN A N 1
ATOM 1947 N N B GLN A 1 240 ? 9.326 -10.065 5.067 0.50 11.65 435 GLN A N 1
ATOM 1948 C CA A GLN A 1 240 ? 10.198 -10.801 4.165 0.50 12.13 435 GLN A CA 1
ATOM 1949 C CA B GLN A 1 240 ? 10.181 -10.813 4.154 0.50 12.14 435 GLN A CA 1
ATOM 1950 C C A GLN A 1 240 ? 10.517 -10.015 2.898 0.50 10.79 435 GLN A C 1
ATOM 1951 C C B GLN A 1 240 ? 10.532 -9.973 2.937 0.50 10.80 435 GLN A C 1
ATOM 1952 O O A GLN A 1 240 ? 11.648 -10.061 2.395 0.50 12.15 435 GLN A O 1
ATOM 1953 O O B GLN A 1 240 ? 11.693 -9.939 2.506 0.50 12.03 435 GLN A O 1
ATOM 1964 N N . LEU A 1 241 ? 9.545 -9.258 2.386 1.00 9.82 436 LEU A N 1
ATOM 1965 C CA . LEU A 1 241 ? 9.794 -8.420 1.219 1.00 9.89 436 LEU A CA 1
ATOM 1966 C C . LEU A 1 241 ? 10.861 -7.385 1.518 1.00 8.61 436 LEU A C 1
ATOM 1967 O O . LEU A 1 241 ? 11.715 -7.103 0.655 1.00 10.06 436 LEU A O 1
ATOM 1972 N N . VAL A 1 242 ? 10.835 -6.827 2.726 1.00 9.62 437 VAL A N 1
ATOM 1973 C CA . VAL A 1 242 ? 11.814 -5.807 3.088 1.00 10.30 437 VAL A CA 1
ATOM 1974 C C . VAL A 1 242 ? 13.195 -6.414 3.282 1.00 11.57 437 VAL A C 1
ATOM 1975 O O . VAL A 1 242 ? 14.202 -5.832 2.861 1.00 11.87 437 VAL A O 1
ATOM 1979 N N . THR A 1 243 ? 13.274 -7.574 3.926 1.00 11.60 438 THR A N 1
ATOM 1980 C CA . THR A 1 243 ? 14.574 -8.220 4.078 1.00 13.99 438 THR A CA 1
ATOM 1981 C C . THR A 1 243 ? 15.193 -8.485 2.718 1.00 13.17 438 THR A C 1
ATOM 1982 O O . THR A 1 243 ? 16.395 -8.251 2.500 1.00 13.27 438 THR A O 1
ATOM 1986 N N . GLU A 1 244 ? 14.394 -8.988 1.782 1.00 11.27 439 GLU A N 1
ATOM 1987 C CA . GLU A 1 244 ? 14.902 -9.237 0.443 1.00 11.98 439 GLU A CA 1
ATOM 1988 C C . GLU A 1 244 ? 15.281 -7.942 -0.263 1.00 10.75 439 GLU A C 1
ATOM 1989 O O . GLU A 1 244 ? 16.275 -7.895 -1.007 1.00 12.15 439 GLU A O 1
ATOM 1995 N N . HIS A 1 245 ? 14.485 -6.884 -0.068 1.00 10.26 440 HIS A N 1
ATOM 1996 C CA . HIS A 1 245 ? 14.820 -5.601 -0.666 1.00 9.59 440 HIS A CA 1
ATOM 1997 C C . HIS A 1 245 ? 16.152 -5.085 -0.145 1.00 11.43 440 HIS A C 1
ATOM 1998 O O . HIS A 1 245 ? 17.008 -4.648 -0.922 1.00 11.04 440 HIS A O 1
ATOM 2005 N N . ALA A 1 246 ? 16.364 -5.190 1.160 1.00 11.79 441 ALA A N 1
ATOM 2006 C CA . ALA A 1 246 ? 17.622 -4.740 1.742 1.00 12.51 441 ALA A CA 1
ATOM 2007 C C . ALA A 1 246 ? 18.799 -5.533 1.189 1.00 13.56 441 ALA A C 1
ATOM 2008 O O . ALA A 1 246 ? 19.890 -4.978 0.970 1.00 13.24 441 ALA A O 1
ATOM 2010 N N . GLN A 1 247 ? 18.604 -6.830 0.921 1.00 12.15 442 GLN A N 1
ATOM 2011 C CA . GLN A 1 247 ? 19.684 -7.624 0.346 1.00 13.66 442 GLN A CA 1
ATOM 2012 C C . GLN A 1 247 ? 20.047 -7.124 -1.043 1.00 14.58 442 GLN A C 1
ATOM 2013 O O . GLN A 1 247 ? 21.229 -7.050 -1.400 1.00 13.79 442 GLN A O 1
ATOM 2019 N N . LEU A 1 248 ? 19.041 -6.777 -1.852 1.00 12.12 443 LEU A N 1
ATOM 2020 C CA . LEU A 1 248 ? 19.298 -6.240 -3.179 1.00 12.25 443 LEU A CA 1
ATOM 2021 C C . LEU A 1 248 ? 19.974 -4.883 -3.088 1.00 12.42 443 LEU A C 1
ATOM 2022 O O . LEU A 1 248 ? 20.900 -4.584 -3.858 1.00 13.01 443 LEU A O 1
ATOM 2027 N N . VAL A 1 249 ? 19.537 -4.039 -2.168 1.00 12.47 444 VAL A N 1
ATOM 2028 C CA . VAL A 1 249 ? 20.173 -2.734 -2.003 1.00 12.46 444 VAL A CA 1
ATOM 2029 C C . VAL A 1 249 ? 21.650 -2.893 -1.639 1.00 14.11 444 VAL A C 1
ATOM 2030 O O . VAL A 1 249 ? 22.503 -2.142 -2.132 1.00 14.15 444 VAL A O 1
ATOM 2034 N N . GLN A 1 250 ? 21.981 -3.880 -0.799 1.00 12.69 445 GLN A N 1
ATOM 2035 C CA . GLN A 1 250 ? 23.379 -4.126 -0.452 1.00 13.82 445 GLN A CA 1
ATOM 2036 C C . GLN A 1 250 ? 24.176 -4.578 -1.674 1.00 17.39 445 GLN A C 1
ATOM 2037 O O . GLN A 1 250 ? 25.334 -4.161 -1.853 1.00 15.78 445 GLN A O 1
ATOM 2043 N N . ILE A 1 251 ? 23.582 -5.396 -2.546 1.00 13.80 446 ILE A N 1
ATOM 2044 C CA . ILE A 1 251 ? 24.240 -5.735 -3.806 1.00 14.79 446 ILE A CA 1
ATOM 2045 C C . ILE A 1 251 ? 24.512 -4.472 -4.607 1.00 16.46 446 ILE A C 1
ATOM 2046 O O . ILE A 1 251 ? 25.616 -4.270 -5.132 1.00 16.95 446 ILE A O 1
ATOM 2051 N N . ILE A 1 252 ? 23.509 -3.605 -4.735 1.00 15.07 447 ILE A N 1
ATOM 2052 C CA . ILE A 1 252 ? 23.707 -2.355 -5.466 1.00 15.81 447 ILE A CA 1
ATOM 2053 C C . ILE A 1 252 ? 24.824 -1.541 -4.829 1.00 16.31 447 ILE A C 1
ATOM 2054 O O . ILE A 1 252 ? 25.713 -1.025 -5.525 1.00 17.55 447 ILE A O 1
ATOM 2059 N N . LYS A 1 253 ? 24.825 -1.452 -3.503 1.00 15.98 448 LYS A N 1
ATOM 2060 C CA . LYS A 1 253 ? 25.850 -0.683 -2.801 1.00 18.82 448 LYS A CA 1
ATOM 2061 C C . LYS A 1 253 ? 27.246 -1.234 -3.070 1.00 19.91 448 LYS A C 1
ATOM 2062 O O . LYS A 1 253 ? 28.191 -0.465 -3.285 1.00 25.95 448 LYS A O 1
ATOM 2068 N N . LYS A 1 254 ? 27.396 -2.559 -3.095 1.00 16.50 449 LYS A N 1
ATOM 2069 C CA . LYS A 1 254 ? 28.722 -3.144 -3.284 1.00 19.65 449 LYS A CA 1
ATOM 2070 C C . LYS A 1 254 ? 29.190 -3.091 -4.732 1.00 24.67 449 LYS A C 1
ATOM 2071 O O . LYS A 1 254 ? 30.399 -2.995 -4.971 1.00 24.77 449 LYS A O 1
ATOM 2077 N N . THR A 1 255 ? 28.276 -3.155 -5.704 1.00 18.13 450 THR A N 1
ATOM 2078 C CA . THR A 1 255 ? 28.643 -3.387 -7.092 1.00 21.85 450 THR A CA 1
ATOM 2079 C C . THR A 1 255 ? 28.353 -2.218 -8.031 1.00 23.29 450 THR A C 1
ATOM 2080 O O . THR A 1 255 ? 28.828 -2.242 -9.177 1.00 24.56 450 THR A O 1
ATOM 2084 N N . GLU A 1 256 ? 27.620 -1.194 -7.586 1.00 23.12 451 GLU A N 1
ATOM 2085 C CA . GLU A 1 256 ? 27.223 -0.051 -8.424 1.00 21.26 451 GLU A CA 1
ATOM 2086 C C . GLU A 1 256 ? 27.709 1.245 -7.781 1.00 18.92 451 GLU A C 1
ATOM 2087 O O . GLU A 1 256 ? 26.959 1.931 -7.078 1.00 24.57 451 GLU A O 1
ATOM 2093 N N . SER A 1 257 ? 28.957 1.618 -8.074 1.00 26.07 452 SER A N 1
ATOM 2094 C CA . SER A 1 257 ? 29.563 2.768 -7.406 1.00 33.76 452 SER A CA 1
ATOM 2095 C C . SER A 1 257 ? 28.826 4.071 -7.701 1.00 33.18 452 SER A C 1
ATOM 2096 O O . SER A 1 257 ? 28.849 4.994 -6.878 1.00 38.09 452 SER A O 1
ATOM 2099 N N . ASP A 1 258 ? 28.170 4.175 -8.860 1.00 27.53 453 ASP A N 1
ATOM 2100 C CA . ASP A 1 258 ? 27.461 5.403 -9.200 1.00 25.79 453 ASP A CA 1
ATOM 2101 C C . ASP A 1 258 ? 26.124 5.558 -8.487 1.00 29.83 453 ASP A C 1
ATOM 2102 O O . ASP A 1 258 ? 25.541 6.648 -8.532 1.00 30.99 453 ASP A O 1
ATOM 2107 N N . ALA A 1 259 ? 25.627 4.515 -7.827 1.00 22.51 454 ALA A N 1
ATOM 2108 C CA . ALA A 1 259 ? 24.290 4.540 -7.233 1.00 28.52 454 ALA A CA 1
ATOM 2109 C C . ALA A 1 259 ? 24.377 4.924 -5.756 1.00 29.78 454 ALA A C 1
ATOM 2110 O O . ALA A 1 259 ? 24.194 4.113 -4.848 1.00 29.53 454 ALA A O 1
ATOM 2112 N N . ALA A 1 260 ? 24.638 6.210 -5.529 1.00 23.92 455 ALA A N 1
ATOM 2113 C CA . ALA A 1 260 ? 24.834 6.701 -4.169 1.00 26.29 455 ALA A CA 1
ATOM 2114 C C . ALA A 1 260 ? 23.575 6.505 -3.329 1.00 25.51 455 ALA A C 1
ATOM 2115 O O . ALA A 1 260 ? 22.475 6.871 -3.747 1.00 21.85 455 ALA A O 1
ATOM 2117 N N . LEU A 1 261 ? 23.743 5.944 -2.132 1.00 25.65 456 LEU A N 1
ATOM 2118 C CA . LEU A 1 261 ? 22.642 5.778 -1.187 1.00 26.07 456 LEU A CA 1
ATOM 2119 C C . LEU A 1 261 ? 22.449 7.051 -0.372 1.00 26.60 456 LEU A C 1
ATOM 2120 O O . LEU A 1 261 ? 23.405 7.576 0.207 1.00 25.25 456 LEU A O 1
ATOM 2125 N N . HIS A 1 262 ? 21.210 7.522 -0.298 1.00 19.23 457 HIS A N 1
ATOM 2126 C CA . HIS A 1 262 ? 20.899 8.672 0.545 1.00 21.50 457 HIS A CA 1
ATOM 2127 C C . HIS A 1 262 ? 21.234 8.371 2.008 1.00 23.57 457 HIS A C 1
ATOM 2128 O O . HIS A 1 262 ? 20.941 7.278 2.497 1.00 20.69 457 HIS A O 1
ATOM 2135 N N . PRO A 1 263 ? 21.826 9.321 2.745 1.00 29.20 458 PRO A N 1
ATOM 2136 C CA . PRO A 1 263 ? 22.241 9.021 4.133 1.00 28.87 458 PRO A CA 1
ATOM 2137 C C . PRO A 1 263 ? 21.108 8.671 5.093 1.00 28.89 458 PRO A C 1
ATOM 2138 O O . PRO A 1 263 ? 21.328 7.874 6.018 1.00 27.07 458 PRO A O 1
ATOM 2142 N N . LEU A 1 264 ? 19.906 9.236 4.928 1.00 24.96 459 LEU A N 1
ATOM 2143 C CA . LEU A 1 264 ? 18.805 8.836 5.798 1.00 28.57 459 LEU A CA 1
ATOM 2144 C C . LEU A 1 264 ? 18.462 7.371 5.587 1.00 23.37 459 LEU A C 1
ATOM 2145 O O . LEU A 1 264 ? 18.160 6.642 6.546 1.00 22.93 459 LEU A O 1
ATOM 2150 N N . LEU A 1 265 ? 18.517 6.916 4.330 1.00 17.88 460 LEU A N 1
ATOM 2151 C CA . LEU A 1 265 ? 18.192 5.531 4.056 1.00 16.90 460 LEU A CA 1
ATOM 2152 C C . LEU A 1 265 ? 19.321 4.602 4.480 1.00 18.24 460 LEU A C 1
ATOM 2153 O O . LEU A 1 265 ? 19.059 3.488 4.924 1.00 18.14 460 LEU A O 1
ATOM 2158 N N . GLN A 1 266 ? 20.577 5.035 4.340 1.00 18.02 461 GLN A N 1
ATOM 2159 C CA . GLN A 1 266 ? 21.684 4.233 4.857 1.00 21.75 461 GLN A CA 1
ATOM 2160 C C . GLN A 1 266 ? 21.493 3.936 6.342 1.00 18.23 461 GLN A C 1
ATOM 2161 O O . GLN A 1 266 ? 21.724 2.810 6.790 1.00 22.21 461 GLN A O 1
ATOM 2167 N N . GLU A 1 267 ? 21.049 4.925 7.116 1.00 20.05 462 GLU A N 1
ATOM 2168 C CA . GLU A 1 267 ? 20.850 4.690 8.546 1.00 19.55 462 GLU A CA 1
ATOM 2169 C C . GLU A 1 267 ? 19.697 3.724 8.794 1.00 22.99 462 GLU A C 1
ATOM 2170 O O . GLU A 1 267 ? 19.780 2.866 9.683 1.00 19.03 462 GLU A O 1
ATOM 2176 N N . ILE A 1 268 ? 18.612 3.841 8.018 1.00 18.22 463 ILE A N 1
ATOM 2177 C CA . ILE A 1 268 ? 17.504 2.902 8.158 1.00 18.48 463 ILE A CA 1
ATOM 2178 C C . ILE A 1 268 ? 17.982 1.480 7.916 1.00 15.94 463 ILE A C 1
ATOM 2179 O O . ILE A 1 268 ? 17.674 0.558 8.680 1.00 18.60 463 ILE A O 1
ATOM 2184 N N . TYR A 1 269 ? 18.745 1.276 6.843 1.00 19.29 464 TYR A N 1
ATOM 2185 C CA . TYR A 1 269 ? 19.213 -0.072 6.529 1.00 24.94 464 TYR A CA 1
ATOM 2186 C C . TYR A 1 269 ? 20.274 -0.579 7.503 1.00 27.85 464 TYR A C 1
ATOM 2187 O O . TYR A 1 269 ? 20.458 -1.798 7.624 1.00 30.49 464 TYR A O 1
ATOM 2196 N N . ARG A 1 270 ? 20.968 0.314 8.202 1.00 22.81 465 ARG A N 1
ATOM 2197 C CA . ARG A 1 270 ? 22.127 -0.086 8.997 1.00 27.14 465 ARG A CA 1
ATOM 2198 C C . ARG A 1 270 ? 21.700 -0.943 10.189 1.00 34.19 465 ARG A C 1
ATOM 2199 O O . ARG A 1 270 ? 20.883 -0.522 11.015 1.00 28.69 465 ARG A O 1
ATOM 2207 N N . ASP A 1 271 ? 22.258 -2.150 10.287 1.00 32.98 466 ASP A N 1
ATOM 2208 C CA . ASP A 1 271 ? 21.940 -3.071 11.377 1.00 40.83 466 ASP A CA 1
ATOM 2209 C C . ASP A 1 271 ? 20.496 -3.560 11.317 1.00 45.40 466 ASP A C 1
ATOM 2210 O O . ASP A 1 271 ? 19.901 -3.881 12.350 1.00 43.76 466 ASP A O 1
ATOM 2215 N N . MET A 1 272 ? 19.920 -3.612 10.116 1.00 38.15 467 MET A N 1
ATOM 2216 C CA . MET A 1 272 ? 18.565 -4.122 9.942 1.00 41.62 467 MET A CA 1
ATOM 2217 C C . MET A 1 272 ? 18.569 -5.629 9.694 1.00 51.24 467 MET A C 1
ATOM 2218 O O . MET A 1 272 ? 18.239 -6.403 10.599 1.00 58.13 467 MET A O 1
ATOM 2223 N N . TYR A 1 273 ? 18.934 -6.061 8.485 1.00 52.72 468 TYR A N 1
ATOM 2224 C CA . TYR A 1 273 ? 18.965 -7.496 8.164 1.00 42.42 468 TYR A CA 1
ATOM 2225 C C . TYR A 1 273 ? 20.294 -8.151 8.533 1.00 38.79 468 TYR A C 1
ATOM 2226 O O . TYR A 1 273 ? 21.316 -7.481 8.639 1.00 46.77 468 TYR A O 1
#

Solvent-accessible surface area: 13189 Å² total; per-residue (Å²): 89,91,106,41,147,60,24,10,128,120,0,69,70,12,4,72,166,46,9,54,34,20,15,99,97,0,128,102,42,52,98,100,124,118,37,67,70,9,96,52,80,121,14,8,54,98,5,8,123,111,63,50,54,179,37,7,74,77,53,119,102,43,84,84,14,14,6,23,16,7,76,40,32,12,52,72,14,26,84,20,14,73,28,0,50,75,0,0,130,22,2,53,29,4,63,129,17,64,140,94,0,32,97,22,0,21,27,28,0,0,7,5,0,12,14,0,25,29,1,12,14,6,53,141,79,0,9,8,44,35,132,5,51,0,26,11,22,39,114,9,10,96,78,7,88,140,19,5,18,47,12,20,42,53,8,0,71,14,0,51,125,4,32,79,26,105,4,61,5,18,0,2,0,0,0,0,0,0,0,0,0,6,6,97,14,78,66,20,115,64,62,39,128,0,87,147,17,52,116,32,2,27,68,3,1,98,54,35,5,122,84,55,22,106,127,36,158,134,2,42,64,77,0,77,113,21,22,62,56,0,96,99,17,7,46,83,13,4,81,25,7,67,91,0,113,162,92,26,119,78,5,72,20,68,98,80,1,75,86,14,34,127,108,35,135

GO terms:
  GO:0005515 protein binding (F, IPI)
  GO:0005634 nucleus (C, IDA)
  GO:0035357 peroxisome proliferator activated receptor signaling pathway (P, IDA)
  GO:0001216 DNA-binding transcription activator activity (F, IDA)
  GO:0030512 negative regulation of transforming growth factor beta receptor signaling pathway (P, IDA)
  GO:1903944 negative regulation of hepatocyte apoptotic process (P, IMP)
  GO:0051607 defense response to virus (P, IMP)
  GO:0051898 negative regulation of phosphatidylinositol 3-kinase/protein kinase B signal transduction (P, IMP)
  GO:2001171 positive regulation of ATP biosynthetic process (P, IMP)
  GO:1900016 negative regulation of cytokine production involved in inflammatory response (P, IMP)
  GO:0046889 positive regulation of lipid biosynthetic process (P, IMP)
  GO:1903427 negative regulation of reactive oxygen species biosynthetic process (P, IMP)
  GO:0000978 RNA polymerase II cis-regulatory region sequence-specific DNA binding (F, IDA)
  GO:0001227 DNA-binding transcription repressor activity, RNA polymerase II-specific (F, IDA)
  GO:0001228 DNA-binding transcription activator activity, RNA polymerase II-specific (F, IDA)
  GO:0045944 positive regulation of transcription by RNA polymerase II (P, IDA)
  GO:0000122 negative regulation of transcription by RNA polymerase II (P, IDA)
  GO:0004879 nuclear receptor activity (F, IDA)
  GO:0008289 lipid binding (F, IDA)
  GO:0003677 DNA binding (F, TAS)

Foldseek 3Di:
DVVLVVLLVLLLVLLVVQDLDFLVNLVVQVVDCHAQEAEADVSLVVCCCVQVVVQVVPPVPRDDSLLSVLVQVQVVLVSQLVSLLSSLVSQPCLVVFDPVQNVLLSLLQSQLLVLLRQLSQDDLFFGAGRSNRHTYGLVRLCPDDPPRSVQCVVSNVLSHVSCVLVDGSSLSSLLSNLSSLDLPGPPHDCSPSSVVSNVSSLVSNVVVCCVVPVPDPCPSVVSVVSSVVSSVVVVVNLVRVVVCVVPPVSNDRDVVVVVSSPPHD

B-factor: mean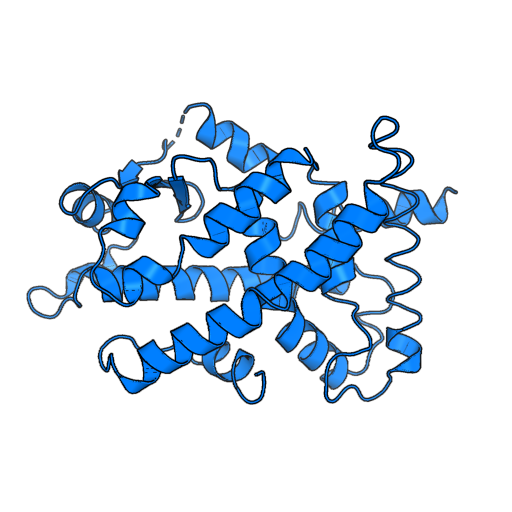 17.7, std 8.1, range [7.68, 60.85]

Organism: Homo sapiens (NCBI:txid9606)

Radius of gyration: 18.82 Å; Cα contacts (8 Å, |Δi|>4): 315; chains: 1; bounding box: 48×33×52 Å

Sequence (265 aa):
TADLKSLAKRRIIYEAYYLKKNFNMNKVKARVILSGNPPFVIHDMMETLCMAEKKTLVAKLVANGIQNKEAEVRIFHCCQCTSVETVTELTEEFAKAIPGFANLDLNDQVTLLKYGVYEAIFAMLSSVMNKDGMLVAYGNGFITREFLKSLRKPFCDIMMEPKFDFAMKFNALELDDDSDISLFVAAIICCGDRPGLLNNVGHIEKKMQEGIIVHVLRRLHLQSSNHPDDIFFLFPKLLQKMADLRQQLVTEHAQLVQIIKKTESDAALHPLLQEIYRDMY

InterPro domains:
  IPR000536 Nuclear hormone receptor, ligand-binding domain [PF00104] (270-448)
  IPR000536 Nuclear hormone receptor, ligand-binding domain [PS51843] (239-466)
  IPR000536 Nuclear hormone receptor, ligand-binding domain [SM00430] (278-437)
  IPR001628 Zinc finger, nuclear hormone receptor-type [PF00105] (101-167)
  IPR001628 Zinc finger, nuclear hormone receptor-type [PR00047] (102-118)
  IPR001628 Zinc finger, nuclear hormone receptor-type [PR00047] (118-133)
  IPR001628 Zinc finger, nuclear hormone receptor-type [PR00047] (150-158)
  IPR001628 Zinc finger, nuclear hormone receptor-type [PR00047] (158-166)
  IPR001628 Zinc finger, nuclear hormone receptor-type [PS00031] (102-128)
  IPR001628 Zinc finger, nuclear hormone receptor-type [PS51030] (99-173)
  IPR001628 Zinc finger, nuclear hormone receptor-type [SM00399] (99-169)
  IPR001723 Nuclear hormone receptor [PR00398] (162-172)
  IPR001723 Nuclear hormone receptor [PR00398] (279-300)
  IPR001723 Nuclear hormone receptor [PR00398] (300-316)
  IPR001723 Nuclear hormone receptor [PR00398] (368-383)
  IPR001723 Nuclear hormone receptor [PR00398] (425-442)
  IPR003074 Peroxisome proliferator-activated receptor [PR01288] (192-206)
  IPR003074 Peroxisome proliferator-activated receptor [PR01288] (206-225)
  IPR003074 Peroxisome proliferator-activated receptor [PR01288] (318-331)
  IPR003074 Peroxisome proliferator-activated receptor [PR01288] (335-350)